Protein AF-A0A925Y7T5-F1 (afdb_monomer_lite)

Structure (mmCIF, N/CA/C/O backbone):
data_AF-A0A925Y7T5-F1
#
_entry.id   AF-A0A925Y7T5-F1
#
loop_
_atom_site.group_PDB
_atom_site.id
_atom_site.type_symbol
_atom_site.label_atom_id
_atom_site.label_alt_id
_atom_site.label_comp_id
_atom_site.label_asym_id
_atom_site.label_entity_id
_atom_site.label_seq_id
_atom_site.pdbx_PDB_ins_code
_atom_site.Cartn_x
_atom_site.Cartn_y
_atom_site.Cartn_z
_atom_site.occupancy
_atom_site.B_iso_or_equiv
_atom_site.auth_seq_id
_atom_site.auth_comp_id
_atom_site.auth_asym_id
_atom_site.auth_atom_id
_atom_site.pdbx_PDB_model_num
ATOM 1 N N . MET A 1 1 ? -15.553 -56.644 16.090 1.00 45.06 1 MET A N 1
ATOM 2 C CA . MET A 1 1 ? -15.894 -57.835 15.282 1.00 45.06 1 MET A CA 1
ATOM 3 C C . MET A 1 1 ? -17.356 -57.736 14.870 1.00 45.06 1 MET A C 1
ATOM 5 O O . MET A 1 1 ? -18.201 -57.766 15.753 1.00 45.06 1 MET A O 1
ATOM 9 N N . LYS A 1 2 ? -17.596 -57.551 13.564 1.00 40.16 2 LYS A N 1
ATOM 10 C CA . LYS A 1 2 ? -18.798 -57.852 12.752 1.00 40.16 2 LYS A CA 1
ATOM 11 C C . LYS A 1 2 ? -18.922 -56.804 11.643 1.00 40.16 2 LYS A C 1
ATOM 13 O O . LYS A 1 2 ? -19.401 -55.698 11.846 1.00 40.16 2 LYS A O 1
ATOM 18 N N . ILE A 1 3 ? -18.377 -57.198 10.498 1.00 41.75 3 ILE A N 1
ATOM 19 C CA . ILE A 1 3 ? -18.577 -56.602 9.183 1.00 41.75 3 ILE A CA 1
ATOM 20 C C . ILE A 1 3 ? -19.962 -57.066 8.732 1.00 41.75 3 ILE A C 1
ATOM 22 O O . ILE A 1 3 ? -20.215 -58.272 8.726 1.00 41.75 3 ILE A O 1
ATOM 26 N N . THR A 1 4 ? -20.841 -56.140 8.365 1.00 56.06 4 THR A N 1
ATOM 27 C CA . THR A 1 4 ? -22.126 -56.469 7.742 1.00 56.06 4 THR A CA 1
ATOM 28 C C . THR A 1 4 ? -22.100 -55.928 6.322 1.00 56.06 4 THR A C 1
ATOM 30 O O . THR A 1 4 ? -22.184 -54.724 6.099 1.00 56.06 4 THR A O 1
ATOM 33 N N . ALA A 1 5 ? -21.922 -56.840 5.371 1.00 46.56 5 ALA A N 1
ATOM 34 C CA . ALA A 1 5 ? -22.166 -56.608 3.960 1.00 46.56 5 ALA A CA 1
ATOM 35 C C . ALA A 1 5 ? -23.679 -56.631 3.699 1.00 46.56 5 ALA A C 1
ATOM 37 O O . ALA A 1 5 ? -24.378 -57.482 4.249 1.00 46.56 5 ALA A O 1
ATOM 38 N N . PHE A 1 6 ? -24.165 -55.749 2.827 1.00 47.97 6 PHE A N 1
ATOM 39 C CA . PHE A 1 6 ? -25.425 -55.954 2.119 1.00 47.97 6 PHE A CA 1
ATOM 40 C C . PHE A 1 6 ? -25.243 -55.636 0.639 1.00 47.97 6 PHE A C 1
ATOM 42 O O . PHE A 1 6 ? -24.566 -54.684 0.254 1.00 47.97 6 PHE A O 1
ATOM 49 N N . ALA A 1 7 ? -25.801 -56.538 -0.154 1.00 45.97 7 ALA A N 1
ATOM 50 C CA . ALA A 1 7 ? -25.608 -56.715 -1.575 1.00 45.97 7 ALA A CA 1
ATOM 51 C C . ALA A 1 7 ? -26.692 -56.011 -2.407 1.00 45.97 7 ALA A C 1
ATOM 53 O O . ALA A 1 7 ? -27.804 -55.809 -1.933 1.00 45.97 7 ALA A O 1
ATOM 54 N N . LEU A 1 8 ? -26.312 -55.733 -3.661 1.00 45.31 8 LEU A N 1
ATOM 55 C CA . LEU A 1 8 ? -27.091 -55.665 -4.907 1.00 45.31 8 LEU A CA 1
ATOM 56 C C . LEU A 1 8 ? -28.476 -54.982 -4.917 1.00 45.31 8 LEU A C 1
ATOM 58 O O . LEU A 1 8 ? -29.440 -55.491 -4.361 1.00 45.31 8 LEU A O 1
ATOM 62 N N . SER A 1 9 ? -28.632 -54.016 -5.830 1.00 46.78 9 SER A N 1
ATOM 63 C CA . SER A 1 9 ? -29.619 -54.177 -6.907 1.00 46.78 9 SER A CA 1
ATOM 64 C C . SER A 1 9 ? -29.245 -53.343 -8.134 1.00 46.78 9 SER A C 1
ATOM 66 O O . SER A 1 9 ? -28.942 -52.156 -8.039 1.00 46.78 9 SER A O 1
ATOM 68 N N . LEU A 1 10 ? -29.236 -54.017 -9.280 1.00 46.97 10 LEU A N 1
ATOM 69 C CA . LEU A 1 10 ? -28.925 -53.530 -10.617 1.00 46.97 10 LEU A CA 1
ATOM 70 C C . LEU A 1 10 ? -30.265 -53.383 -11.353 1.00 46.97 10 LEU A C 1
ATOM 72 O O . LEU A 1 10 ? -31.001 -54.363 -11.440 1.00 46.97 10 LEU A O 1
ATOM 76 N N . VAL A 1 11 ? -30.581 -52.213 -11.913 1.00 54.75 11 VAL A N 1
ATOM 77 C CA . VAL A 1 11 ? -31.664 -52.087 -12.905 1.00 54.75 11 VAL A CA 1
ATOM 78 C C . VAL A 1 11 ? -31.141 -51.297 -14.097 1.00 54.75 11 VAL A C 1
ATOM 80 O O . VAL A 1 11 ? -30.953 -50.086 -14.042 1.00 54.75 11 VAL A O 1
ATOM 83 N N . SER A 1 12 ? -30.872 -52.041 -15.170 1.00 44.31 12 SER A N 1
ATOM 84 C CA . SER A 1 12 ? -30.734 -51.536 -16.534 1.00 44.31 12 SER A CA 1
ATOM 85 C C . SER A 1 12 ? -32.113 -51.212 -17.092 1.00 44.31 12 SER A C 1
ATOM 87 O O . SER A 1 12 ? -33.003 -52.058 -17.038 1.00 44.31 12 SER A O 1
ATOM 89 N N . THR A 1 13 ? -32.250 -50.055 -17.735 1.00 54.47 13 THR A N 1
ATOM 90 C CA . THR A 1 13 ? -33.285 -49.867 -18.757 1.00 54.47 13 THR A CA 1
ATOM 91 C C . THR A 1 13 ? -32.657 -49.182 -19.960 1.00 54.47 13 THR A C 1
ATOM 93 O O . THR A 1 13 ? -32.243 -48.028 -19.900 1.00 54.47 13 THR A O 1
ATOM 96 N N . LEU A 1 14 ? -32.548 -49.964 -21.029 1.00 45.50 14 LEU A N 1
ATOM 97 C CA . LEU A 1 14 ? -32.170 -49.589 -22.381 1.00 45.50 14 LEU A CA 1
ATOM 98 C C . LEU A 1 14 ? -33.465 -49.205 -23.115 1.00 45.50 14 LEU A C 1
ATOM 100 O O . LEU A 1 14 ? -34.396 -50.007 -23.146 1.00 45.50 14 LEU A O 1
ATOM 104 N N . VAL A 1 15 ? -33.528 -48.019 -23.719 1.00 56.56 15 VAL A N 1
ATOM 105 C CA . VAL A 1 15 ? -34.540 -47.690 -24.735 1.00 56.56 15 VAL A CA 1
ATOM 106 C C . VAL A 1 15 ? -33.791 -47.244 -25.980 1.00 56.56 15 VAL A C 1
ATOM 108 O O . VAL A 1 15 ? -32.946 -46.353 -25.924 1.00 56.56 15 VAL A O 1
ATOM 111 N N . LEU A 1 16 ? -34.073 -47.924 -27.086 1.00 46.06 16 LEU A N 1
ATOM 112 C CA . LEU A 1 16 ? -33.432 -47.753 -28.380 1.00 46.06 16 LEU A CA 1
ATOM 113 C C . LEU A 1 16 ? -34.513 -47.493 -29.435 1.00 46.06 16 LEU A C 1
ATOM 115 O O . LEU A 1 16 ? -35.560 -48.135 -29.421 1.00 46.06 16 LEU A O 1
ATOM 119 N N . ALA A 1 17 ? -34.131 -46.631 -30.378 1.00 46.66 17 ALA A N 1
ATOM 120 C CA . ALA A 1 17 ? -34.610 -46.476 -31.750 1.00 46.66 17 ALA A CA 1
ATOM 121 C C . ALA A 1 17 ? -35.810 -45.553 -32.031 1.00 46.66 17 ALA A C 1
ATOM 123 O O . ALA A 1 17 ? -36.903 -45.694 -31.493 1.00 46.66 17 ALA A O 1
ATOM 124 N N . GLY A 1 18 ? -35.573 -44.663 -33.002 1.00 39.47 18 GLY A N 1
ATOM 125 C CA . GLY A 1 18 ? -36.582 -43.880 -33.707 1.00 39.47 18 GLY A CA 1
ATOM 126 C C . GLY A 1 18 ? -35.961 -42.808 -34.608 1.00 39.47 18 GLY A C 1
ATOM 127 O O . GLY A 1 18 ? -36.029 -41.631 -34.282 1.00 39.47 18 GLY A O 1
ATOM 128 N N . PHE A 1 19 ? -35.329 -43.215 -35.715 1.00 40.66 19 PHE A N 1
ATOM 129 C CA . PHE A 1 19 ? -34.982 -42.330 -36.837 1.00 40.66 19 PHE A CA 1
ATOM 130 C C . PHE A 1 19 ? -36.246 -42.005 -37.651 1.00 40.66 19 PHE A C 1
ATOM 132 O O . PHE A 1 19 ? -36.960 -42.928 -38.037 1.00 40.66 19 PHE A O 1
ATOM 139 N N . ALA A 1 20 ? -36.457 -40.733 -37.993 1.00 50.22 20 ALA A N 1
ATOM 140 C CA . ALA A 1 20 ? -37.162 -40.319 -39.207 1.00 50.22 20 ALA A CA 1
ATOM 141 C C . ALA A 1 20 ? -36.694 -38.915 -39.618 1.00 50.22 20 ALA A C 1
ATOM 143 O O . ALA A 1 20 ? -36.453 -38.055 -38.772 1.00 50.22 20 ALA A O 1
ATOM 144 N N . ALA A 1 21 ? -36.500 -38.753 -40.922 1.00 42.97 21 ALA A N 1
ATOM 145 C CA . ALA A 1 21 ? -35.859 -37.630 -41.578 1.00 42.97 21 ALA A CA 1
ATOM 146 C C . ALA A 1 21 ? -36.840 -36.505 -41.956 1.00 42.97 21 ALA A C 1
ATOM 148 O O . ALA A 1 21 ? -38.027 -36.751 -42.141 1.00 42.97 21 ALA A O 1
ATOM 149 N N . GLU A 1 22 ? -36.240 -35.321 -42.113 1.00 45.47 22 GLU A N 1
ATOM 150 C CA . GLU A 1 22 ? -36.589 -34.194 -42.992 1.00 45.47 22 GLU A CA 1
ATOM 151 C C . GLU A 1 22 ? -37.949 -33.499 -42.829 1.00 45.47 22 GLU A C 1
ATOM 153 O O . GLU A 1 22 ? -38.990 -34.001 -43.231 1.00 45.47 22 GLU A O 1
ATOM 158 N N . ASP A 1 23 ? -37.883 -32.225 -42.423 1.00 43.47 23 ASP A N 1
ATOM 159 C CA . ASP A 1 23 ? -38.526 -31.184 -43.221 1.00 43.47 23 ASP A CA 1
ATOM 160 C C . ASP A 1 23 ? -37.709 -29.882 -43.186 1.00 43.47 23 ASP A C 1
ATOM 162 O O . ASP A 1 23 ? -37.290 -29.388 -42.135 1.00 43.47 23 ASP A O 1
ATOM 166 N N . VAL A 1 24 ? -37.435 -29.362 -44.379 1.00 46.53 24 VAL A N 1
ATOM 167 C CA . VAL A 1 24 ? -36.689 -28.131 -44.637 1.00 46.53 24 VAL A CA 1
ATOM 168 C C . VAL A 1 24 ? -37.667 -26.968 -44.528 1.00 46.53 24 VAL A C 1
ATOM 170 O O . VAL A 1 24 ? -38.496 -26.765 -45.410 1.00 46.53 24 VAL A O 1
ATOM 173 N N . GLN A 1 25 ? -37.534 -26.144 -43.489 1.00 43.06 25 GLN A N 1
ATOM 174 C CA . GLN A 1 25 ? -38.114 -24.801 -43.487 1.00 43.06 25 GLN A CA 1
ATOM 175 C C . GLN A 1 25 ? -37.048 -23.747 -43.203 1.00 43.06 25 GLN A C 1
ATOM 177 O O . GLN A 1 25 ? -36.587 -23.528 -42.086 1.00 43.06 25 GLN A O 1
ATOM 182 N N . SER A 1 26 ? -36.682 -23.086 -44.298 1.00 42.53 26 SER A N 1
ATOM 183 C CA . SER A 1 26 ? -35.946 -21.834 -44.380 1.00 42.53 26 SER A CA 1
ATOM 184 C C . SER A 1 26 ? -36.621 -20.751 -43.530 1.00 42.53 26 SER A C 1
ATOM 186 O O . SER A 1 26 ? -37.551 -20.085 -43.984 1.00 42.53 26 SER A O 1
ATOM 188 N N . PHE A 1 27 ? -36.115 -20.529 -42.316 1.00 39.28 27 PHE A N 1
ATOM 189 C CA . PHE A 1 27 ? -36.393 -19.324 -41.540 1.00 39.28 27 PHE A CA 1
ATOM 190 C C . PHE A 1 27 ? -35.267 -18.311 -41.753 1.00 39.28 27 PHE A C 1
ATOM 192 O O . PHE A 1 27 ? -34.233 -18.315 -41.088 1.00 39.28 27 PHE A O 1
ATOM 199 N N . SER A 1 28 ? -35.498 -17.415 -42.710 1.00 47.62 28 SER A N 1
ATOM 200 C CA . SER A 1 28 ? -34.766 -16.161 -42.854 1.00 47.62 28 SER A CA 1
ATOM 201 C C . SER A 1 28 ? -35.179 -15.224 -41.714 1.00 47.62 28 SER A C 1
ATOM 203 O O . SER A 1 28 ? -36.034 -14.359 -41.877 1.00 47.62 28 SER A O 1
ATOM 205 N N . GLY A 1 29 ? -34.590 -15.432 -40.537 1.00 36.22 29 GLY A N 1
ATOM 206 C CA . GLY A 1 29 ? -34.718 -14.575 -39.363 1.00 36.22 29 GLY A CA 1
ATOM 207 C C . GLY A 1 29 ? -33.348 -14.031 -38.990 1.00 36.22 29 GLY A C 1
ATOM 208 O O . GLY A 1 29 ? -32.586 -14.672 -38.275 1.00 36.22 29 GLY A O 1
ATOM 209 N N . LYS A 1 30 ? -33.017 -12.851 -39.514 1.00 45.59 30 LYS A N 1
ATOM 210 C CA . LYS A 1 30 ? -31.807 -12.093 -39.189 1.00 45.59 30 LYS A CA 1
ATOM 211 C C . LYS A 1 30 ? -31.939 -11.548 -37.762 1.00 45.59 30 LYS A C 1
ATOM 213 O O . LYS A 1 30 ? -32.279 -10.385 -37.576 1.00 45.59 30 LYS A O 1
ATOM 218 N N . THR A 1 31 ? -31.713 -12.396 -36.764 1.00 35.00 31 THR A N 1
ATOM 219 C CA . THR A 1 31 ? -31.500 -11.959 -35.381 1.00 35.00 31 THR A CA 1
ATOM 220 C C . THR A 1 31 ? -30.066 -11.443 -35.288 1.00 35.00 31 THR A C 1
ATOM 222 O O . THR A 1 31 ? -29.139 -12.215 -35.548 1.00 35.00 31 THR A O 1
ATOM 225 N N . PRO A 1 32 ? -29.839 -10.158 -34.969 1.00 38.62 32 PRO A N 1
ATOM 226 C CA . PRO A 1 32 ? -28.500 -9.678 -34.681 1.00 38.62 32 PRO A CA 1
ATOM 227 C C . PRO A 1 32 ? -27.991 -10.436 -33.458 1.00 38.62 32 PRO A C 1
ATOM 229 O O . PRO A 1 32 ? -28.611 -10.403 -32.395 1.00 38.62 32 PRO A O 1
ATOM 232 N N . LEU A 1 33 ? -26.871 -11.137 -33.622 1.00 36.09 33 LEU A N 1
ATOM 233 C CA . LEU A 1 33 ? -26.028 -11.522 -32.498 1.00 36.09 33 LEU A CA 1
ATOM 234 C C . LEU A 1 33 ? -25.802 -10.267 -31.638 1.00 36.09 33 LEU A C 1
ATOM 236 O O . LEU A 1 33 ? -25.515 -9.213 -32.215 1.00 36.09 33 LEU A O 1
ATOM 240 N N . PRO A 1 34 ? -25.943 -10.336 -30.302 1.00 37.72 34 PRO A N 1
ATOM 241 C CA . PRO A 1 34 ? -25.579 -9.216 -29.451 1.00 37.72 34 PRO A CA 1
ATOM 242 C C . PRO A 1 34 ? -24.099 -8.908 -29.683 1.00 37.72 34 PRO A C 1
ATOM 244 O O . PRO A 1 34 ? -23.216 -9.704 -29.361 1.00 37.72 34 PRO A O 1
ATOM 247 N N . ALA A 1 35 ? -23.850 -7.758 -30.299 1.00 40.16 35 ALA A N 1
ATOM 248 C CA . ALA A 1 35 ? -22.539 -7.203 -30.589 1.00 40.16 35 ALA A CA 1
ATOM 249 C C . ALA A 1 35 ? -21.924 -6.564 -29.332 1.00 40.16 35 ALA A C 1
ATOM 251 O O . ALA A 1 35 ? -21.405 -5.460 -29.399 1.00 40.16 35 ALA A O 1
ATOM 252 N N . ASP A 1 36 ? -21.990 -7.255 -28.192 1.00 40.09 36 ASP A N 1
ATOM 253 C CA . ASP A 1 36 ? -21.575 -6.725 -26.886 1.00 40.09 36 ASP A CA 1
ATOM 254 C C . ASP A 1 36 ? -20.676 -7.720 -26.127 1.00 40.09 36 ASP A C 1
ATOM 256 O O . ASP A 1 36 ? -20.815 -7.941 -24.926 1.00 40.09 36 ASP A O 1
ATOM 260 N N . ALA A 1 37 ? -19.729 -8.334 -26.842 1.00 36.00 37 ALA A N 1
ATOM 261 C CA . ALA A 1 37 ? -18.577 -9.027 -26.252 1.00 36.00 37 ALA A CA 1
ATOM 262 C C . ALA A 1 37 ? -17.239 -8.382 -26.662 1.00 36.00 37 ALA A C 1
ATOM 264 O O . ALA A 1 37 ? -16.186 -9.011 -26.584 1.00 36.00 37 ALA A O 1
ATOM 265 N N . GLU A 1 38 ? -17.266 -7.117 -27.080 1.00 39.81 38 GLU A N 1
ATOM 266 C CA . GLU A 1 38 ? -16.080 -6.268 -27.136 1.00 39.81 38 GLU A CA 1
ATOM 267 C C . GLU A 1 38 ? -16.192 -5.181 -26.067 1.00 39.81 38 GLU A C 1
ATOM 269 O O . GLU A 1 38 ? -17.264 -4.642 -25.812 1.00 39.81 38 GLU A O 1
ATOM 274 N N . SER A 1 39 ? -15.049 -4.829 -25.479 1.00 38.31 39 SER A N 1
ATOM 275 C CA . SER A 1 39 ? -14.861 -3.710 -24.550 1.00 38.31 39 SER A CA 1
ATOM 276 C C . SER A 1 39 ? -15.028 -4.005 -23.049 1.00 38.31 39 SER A C 1
ATOM 278 O O . SER A 1 39 ? -15.584 -3.199 -22.299 1.00 38.31 39 SER A O 1
ATOM 280 N N . SER A 1 40 ? -14.304 -5.012 -22.548 1.00 37.34 40 SER A N 1
ATOM 281 C CA . SER A 1 40 ? -13.411 -4.701 -21.421 1.00 37.34 40 SER A CA 1
ATOM 282 C C . SER A 1 40 ? -12.396 -3.677 -21.942 1.00 37.34 40 SER A C 1
ATOM 284 O O . SER A 1 40 ? -11.460 -4.040 -22.654 1.00 37.34 40 SER A O 1
ATOM 286 N N . ARG A 1 41 ? -12.642 -2.381 -21.715 1.00 44.34 41 ARG A N 1
ATOM 287 C CA . ARG A 1 41 ? -11.741 -1.313 -22.168 1.00 44.34 41 ARG A CA 1
ATOM 288 C C . ARG A 1 41 ? -10.343 -1.617 -21.633 1.00 44.34 41 ARG A C 1
ATOM 290 O O . ARG A 1 41 ? -10.148 -1.593 -20.420 1.00 44.34 41 ARG A O 1
ATOM 297 N N . SER A 1 42 ? -9.403 -1.941 -22.523 1.00 52.53 42 SER A N 1
ATOM 298 C CA . SER A 1 42 ? -7.990 -2.011 -22.154 1.00 52.53 42 SER A CA 1
ATOM 299 C C . SER A 1 42 ? -7.631 -0.682 -21.487 1.00 52.53 42 SER A C 1
ATOM 301 O O . SER A 1 42 ? -7.952 0.384 -22.013 1.00 52.53 42 SER A O 1
ATOM 303 N N . LEU A 1 43 ? -7.010 -0.741 -20.306 1.00 67.00 43 LEU A N 1
ATOM 304 C CA . LEU A 1 43 ? -6.430 0.434 -19.645 1.00 67.00 43 LEU A CA 1
ATOM 305 C C . LEU A 1 43 ? -5.306 1.055 -20.493 1.00 67.00 43 LEU A C 1
ATOM 307 O O . LEU A 1 43 ? -4.878 2.174 -20.214 1.00 67.00 43 LEU A O 1
ATOM 311 N N . ALA A 1 44 ? -4.819 0.333 -21.506 1.00 78.19 44 ALA A N 1
ATOM 312 C CA . ALA A 1 44 ? -3.740 0.764 -22.366 1.00 78.19 44 ALA A CA 1
ATOM 313 C C . ALA A 1 44 ? -4.247 1.745 -23.452 1.00 78.19 44 ALA A C 1
ATOM 315 O O . ALA A 1 44 ? -5.214 1.443 -24.161 1.00 78.19 44 ALA A O 1
ATOM 316 N N . PRO A 1 45 ? -3.605 2.915 -23.631 1.00 86.62 45 PRO A N 1
ATOM 317 C CA . PRO A 1 45 ? -4.009 3.905 -24.634 1.00 86.62 45 PRO A CA 1
ATOM 318 C C . PRO A 1 45 ? -3.954 3.347 -26.056 1.00 86.62 45 PRO A C 1
ATOM 320 O O . PRO A 1 45 ? -2.950 2.761 -26.420 1.00 86.62 45 PRO A O 1
ATOM 323 N N . ALA A 1 46 ? -4.963 3.560 -26.908 1.00 84.81 46 ALA A N 1
ATOM 324 C CA . ALA A 1 46 ? -4.963 3.018 -28.278 1.00 84.81 46 ALA A CA 1
ATOM 325 C C . ALA A 1 46 ? -3.832 3.577 -29.171 1.00 84.81 46 ALA A C 1
ATOM 327 O O . ALA A 1 46 ? -3.255 2.847 -29.977 1.00 84.81 46 ALA A O 1
ATOM 328 N N . ASN A 1 47 ? -3.490 4.858 -29.010 1.00 92.12 47 ASN A N 1
ATOM 329 C CA . ASN A 1 47 ? -2.418 5.516 -29.759 1.00 92.12 47 ASN A CA 1
ATOM 330 C C . ASN A 1 47 ? -1.043 4.918 -29.407 1.00 92.12 47 ASN A C 1
ATOM 332 O O . ASN A 1 47 ? -0.745 4.743 -28.233 1.00 92.12 47 ASN A O 1
ATOM 336 N N . TRP A 1 48 ? -0.208 4.638 -30.414 1.00 90.25 48 TRP A N 1
ATOM 337 C CA . TRP A 1 48 ? 1.095 3.982 -30.236 1.00 90.25 48 TRP A CA 1
ATOM 338 C C . TRP A 1 48 ? 2.054 4.732 -29.307 1.00 90.25 48 TRP A C 1
ATOM 340 O O . TRP A 1 48 ? 2.671 4.110 -28.448 1.00 90.25 48 TRP A O 1
ATOM 350 N N . LEU A 1 49 ? 2.157 6.054 -29.437 1.00 90.44 49 LEU A N 1
ATOM 351 C CA . LEU A 1 49 ? 3.063 6.847 -28.609 1.00 90.44 49 LEU A CA 1
ATOM 352 C C . LEU A 1 49 ? 2.594 6.848 -27.149 1.00 90.44 49 LEU A C 1
ATOM 354 O O . LEU A 1 49 ? 3.346 6.467 -26.258 1.00 90.44 49 LEU A O 1
ATOM 358 N N . ALA A 1 50 ? 1.312 7.146 -26.922 1.00 84.56 50 ALA A N 1
ATOM 359 C CA . ALA A 1 50 ? 0.718 7.109 -25.585 1.00 84.56 50 ALA A CA 1
ATOM 360 C C . ALA A 1 50 ? 0.757 5.699 -24.962 1.00 84.56 50 ALA A C 1
ATOM 362 O O . ALA A 1 50 ? 0.906 5.545 -23.751 1.00 84.56 50 ALA A O 1
ATOM 363 N N . TRP A 1 51 ? 0.630 4.656 -25.786 1.00 92.75 51 TRP A N 1
ATOM 364 C CA . TRP A 1 51 ? 0.789 3.271 -25.357 1.00 92.75 51 TRP A CA 1
ATOM 365 C C . TRP A 1 51 ? 2.222 2.962 -24.936 1.00 92.75 51 TRP A C 1
ATOM 367 O O . TRP A 1 51 ? 2.431 2.313 -23.916 1.00 92.75 51 TRP A O 1
ATOM 377 N N . SER A 1 52 ? 3.198 3.439 -25.706 1.00 91.62 52 SER A N 1
ATOM 378 C CA . SER A 1 52 ? 4.614 3.191 -25.448 1.00 91.62 52 SER A CA 1
ATOM 379 C C . SER A 1 52 ? 5.064 3.874 -24.161 1.00 91.62 52 SER A C 1
ATOM 381 O O . SER A 1 52 ? 5.728 3.251 -23.343 1.00 91.62 52 SER A O 1
ATOM 383 N N . GLU A 1 53 ? 4.603 5.101 -23.906 1.00 87.81 53 GLU A N 1
ATOM 384 C CA . GLU A 1 53 ? 4.816 5.796 -22.628 1.00 87.81 53 GLU A CA 1
ATOM 385 C C . GLU A 1 53 ? 4.148 5.074 -21.449 1.00 87.81 53 GLU A C 1
ATOM 387 O O . GLU A 1 53 ? 4.722 4.956 -20.364 1.00 87.81 53 GLU A O 1
ATOM 392 N N . TRP A 1 54 ? 2.929 4.563 -21.652 1.00 88.81 54 TRP A N 1
ATOM 393 C CA . TRP A 1 54 ? 2.238 3.753 -20.650 1.00 88.81 54 TRP A CA 1
ATOM 394 C C . TRP A 1 54 ? 3.012 2.467 -20.333 1.00 88.81 54 TRP A C 1
ATOM 396 O O . TRP A 1 54 ? 3.185 2.135 -19.160 1.00 88.81 54 TRP A O 1
ATOM 406 N N . ALA A 1 55 ? 3.507 1.770 -21.356 1.00 89.25 55 ALA A N 1
ATOM 407 C CA . ALA A 1 55 ? 4.286 0.550 -21.202 1.00 89.25 55 ALA A CA 1
ATOM 408 C C . ALA A 1 55 ? 5.640 0.827 -20.532 1.00 89.25 55 ALA A C 1
ATOM 410 O O . ALA A 1 55 ? 5.993 0.124 -19.589 1.00 89.25 55 ALA A O 1
ATOM 411 N N . GLU A 1 56 ? 6.337 1.891 -20.939 1.00 88.75 56 GLU A N 1
ATOM 412 C CA . GLU A 1 56 ? 7.598 2.348 -20.342 1.00 88.75 56 GLU A CA 1
ATOM 413 C C . GLU A 1 56 ? 7.436 2.648 -18.848 1.00 88.75 56 GLU A C 1
ATOM 415 O O . GLU A 1 56 ? 8.256 2.246 -18.026 1.00 88.75 56 GLU A O 1
ATOM 420 N N . LYS A 1 57 ? 6.328 3.289 -18.458 1.00 84.12 57 LYS A N 1
ATOM 421 C CA . LYS A 1 57 ? 6.030 3.567 -17.048 1.00 84.12 57 LYS A CA 1
ATOM 422 C C . LYS A 1 57 ? 5.859 2.293 -16.215 1.00 84.12 57 LYS A C 1
ATOM 424 O O . LYS A 1 57 ? 6.166 2.304 -15.024 1.00 84.12 57 LYS A O 1
ATOM 429 N N . LEU A 1 58 ? 5.325 1.227 -16.810 1.00 84.31 58 LEU A N 1
ATOM 430 C CA . LEU A 1 58 ? 5.122 -0.060 -16.137 1.00 84.31 58 LEU A CA 1
ATOM 431 C C . LEU A 1 58 ? 6.377 -0.936 -16.160 1.00 84.31 58 LEU A C 1
ATOM 433 O O . LEU A 1 58 ? 6.606 -1.716 -15.237 1.00 84.31 58 LEU A O 1
ATOM 437 N N . ARG A 1 59 ? 7.183 -0.822 -17.214 1.00 85.69 59 ARG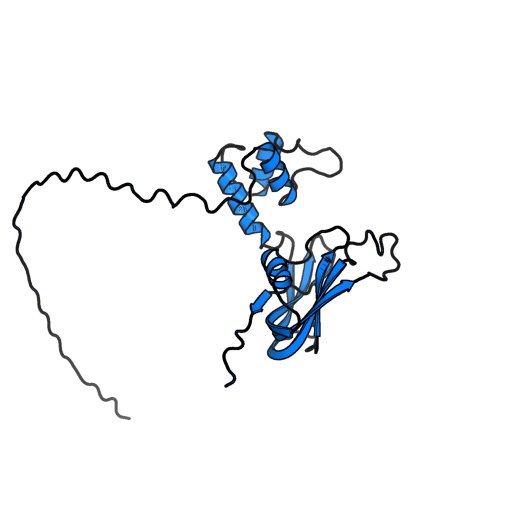 A N 1
ATOM 438 C CA . ARG A 1 59 ? 8.412 -1.583 -17.407 1.00 85.69 59 ARG A CA 1
ATOM 439 C C . ARG A 1 59 ? 9.426 -0.722 -18.167 1.00 85.69 59 ARG A C 1
ATOM 441 O O . ARG A 1 59 ? 9.422 -0.753 -19.395 1.00 85.69 59 ARG A O 1
ATOM 448 N N . PRO A 1 60 ? 10.289 0.015 -17.449 1.00 87.00 60 PRO A N 1
ATOM 449 C CA . PRO A 1 60 ? 11.267 0.885 -18.086 1.00 87.00 60 PRO A CA 1
ATOM 450 C C . PRO A 1 60 ? 12.258 0.102 -18.953 1.00 87.00 60 PRO A C 1
ATOM 452 O O . PRO A 1 60 ? 12.861 -0.882 -18.509 1.00 87.00 60 PRO A O 1
ATOM 455 N N . VAL A 1 61 ? 12.425 0.558 -20.189 1.00 86.19 61 VAL A N 1
ATOM 456 C CA . VAL A 1 61 ? 13.424 0.073 -21.149 1.00 86.19 61 VAL A CA 1
ATOM 457 C C . VAL A 1 61 ? 14.546 1.095 -21.303 1.00 86.19 61 VAL A C 1
ATOM 459 O O . VAL A 1 61 ? 15.700 0.716 -21.506 1.00 86.19 61 VAL A O 1
ATOM 462 N N . THR A 1 62 ? 14.214 2.381 -21.199 1.00 82.12 62 THR A N 1
ATOM 463 C CA . THR A 1 62 ? 15.168 3.485 -21.285 1.00 82.12 62 THR A CA 1
ATOM 464 C C . THR A 1 62 ? 15.870 3.724 -19.953 1.00 82.12 62 THR A C 1
ATOM 466 O O . THR A 1 62 ? 15.343 3.415 -18.882 1.00 82.12 62 THR A O 1
ATOM 469 N N . ASP A 1 63 ? 17.088 4.264 -20.014 1.00 75.38 63 ASP A N 1
ATOM 470 C CA . ASP A 1 63 ? 17.782 4.756 -18.831 1.00 75.38 63 ASP A CA 1
ATOM 471 C C . ASP A 1 63 ? 17.601 6.273 -18.674 1.00 75.38 63 ASP A C 1
ATOM 473 O O . ASP A 1 63 ? 17.359 7.014 -19.626 1.00 75.38 63 ASP A O 1
ATOM 477 N N . ASN A 1 64 ? 17.755 6.765 -17.445 1.00 60.12 64 ASN A N 1
ATOM 478 C CA . ASN A 1 64 ? 17.651 8.198 -17.144 1.00 60.12 64 ASN A CA 1
ATOM 479 C C . ASN A 1 64 ? 18.882 9.002 -17.611 1.00 60.12 64 ASN A C 1
ATOM 481 O O . ASN A 1 64 ? 19.035 10.162 -17.230 1.00 60.12 64 ASN A O 1
ATOM 485 N N . GLN A 1 65 ? 19.790 8.384 -18.372 1.00 66.44 65 GLN A N 1
ATOM 486 C CA . GLN A 1 65 ? 21.051 8.977 -18.821 1.00 66.44 65 GLN A CA 1
ATOM 487 C C . GLN A 1 65 ? 21.029 9.329 -20.315 1.00 66.44 65 GLN A C 1
ATOM 489 O O . GLN A 1 65 ? 22.001 9.892 -20.814 1.00 66.44 65 GLN A O 1
ATOM 494 N N . GLY A 1 66 ? 19.924 9.050 -21.019 1.00 60.09 66 GLY A N 1
ATOM 495 C CA . GLY A 1 66 ? 19.778 9.358 -22.443 1.00 60.09 66 GLY A CA 1
ATOM 496 C C . GLY A 1 66 ? 20.541 8.395 -23.356 1.00 60.09 66 GLY A C 1
ATOM 497 O O . GLY A 1 66 ? 20.856 8.753 -24.487 1.00 60.09 66 GLY A O 1
ATOM 498 N N . HIS A 1 67 ? 20.851 7.189 -22.872 1.00 64.69 67 HIS A N 1
ATOM 499 C CA . HIS A 1 67 ? 21.539 6.139 -23.629 1.00 64.69 67 HIS A CA 1
ATOM 500 C C . HIS A 1 67 ? 20.624 4.952 -23.982 1.00 64.69 67 HIS A C 1
ATOM 502 O O . HIS A 1 67 ? 21.102 3.918 -24.451 1.00 64.69 67 HIS A O 1
ATOM 508 N N . GLY A 1 68 ? 19.310 5.098 -23.794 1.00 71.12 68 GLY A N 1
ATOM 509 C CA . GLY A 1 68 ? 18.303 4.109 -24.176 1.00 71.12 68 GLY A CA 1
ATOM 510 C C . GLY A 1 68 ? 17.677 4.360 -25.555 1.00 71.12 68 GLY A C 1
ATOM 511 O O . GLY A 1 68 ? 17.757 5.473 -26.072 1.00 71.12 68 GLY A O 1
ATOM 512 N N . PRO A 1 69 ? 17.029 3.339 -26.144 1.00 85.12 69 PRO A N 1
ATOM 513 C CA . PRO A 1 69 ? 16.279 3.499 -27.386 1.00 85.12 69 PRO A CA 1
ATOM 514 C C . PRO A 1 69 ? 15.097 4.457 -27.188 1.00 85.12 69 PRO A C 1
ATOM 516 O O . PRO A 1 69 ? 14.432 4.410 -26.155 1.00 85.12 69 PRO A O 1
ATOM 519 N N . ASP A 1 70 ? 14.799 5.293 -28.183 1.00 88.38 70 ASP A N 1
ATOM 520 C CA . ASP A 1 70 ? 13.699 6.260 -28.093 1.00 88.38 70 ASP A CA 1
ATOM 521 C C . ASP A 1 70 ? 12.365 5.548 -27.827 1.00 88.38 70 ASP A C 1
ATOM 523 O O . ASP A 1 70 ? 12.033 4.566 -28.499 1.00 88.38 70 ASP A O 1
ATOM 527 N N . ILE A 1 71 ? 11.583 6.037 -26.859 1.00 89.44 71 ILE A N 1
ATOM 528 C CA . ILE A 1 71 ? 10.297 5.428 -26.487 1.00 89.44 71 ILE A CA 1
ATOM 529 C C . ILE A 1 71 ? 9.389 5.355 -27.720 1.00 89.44 71 ILE A C 1
ATOM 531 O O . ILE A 1 71 ? 9.134 6.353 -28.392 1.00 89.44 71 ILE A O 1
ATOM 535 N N . GLY A 1 72 ? 8.882 4.156 -28.005 1.00 89.00 72 GLY A N 1
ATOM 536 C CA . GLY A 1 72 ? 8.037 3.895 -29.171 1.00 89.00 72 GLY A CA 1
ATOM 537 C C . GLY A 1 72 ? 8.797 3.661 -30.481 1.00 89.00 72 GLY A C 1
ATOM 538 O O . GLY A 1 72 ? 8.150 3.469 -31.509 1.00 89.00 72 GLY A O 1
ATOM 539 N N . SER A 1 73 ? 10.132 3.643 -30.472 1.00 91.19 73 SER A N 1
ATOM 540 C CA . SER A 1 73 ? 10.931 3.164 -31.608 1.00 91.19 73 SER A CA 1
ATOM 541 C C . SER A 1 73 ? 10.880 1.636 -31.742 1.00 91.19 73 SER A C 1
ATOM 543 O O . SER A 1 73 ? 10.548 0.917 -30.794 1.00 91.19 73 SER A O 1
ATOM 545 N N . ASP A 1 74 ? 11.263 1.122 -32.913 1.00 91.38 74 ASP A N 1
ATOM 546 C CA . ASP A 1 74 ? 11.362 -0.324 -33.158 1.00 91.38 74 ASP A CA 1
ATOM 547 C C . ASP A 1 74 ? 12.412 -0.990 -32.253 1.00 91.38 74 ASP A C 1
ATOM 549 O O . ASP A 1 74 ? 12.230 -2.127 -31.806 1.00 91.38 74 ASP A O 1
ATOM 553 N N . GLU A 1 75 ? 13.496 -0.275 -31.936 1.00 88.69 75 GLU A N 1
ATOM 554 C CA . GLU A 1 75 ? 14.536 -0.732 -31.010 1.00 88.69 75 GLU A CA 1
ATOM 555 C C . GLU A 1 75 ? 13.997 -0.837 -29.583 1.00 88.69 75 GLU A C 1
ATOM 557 O O . GLU A 1 75 ? 14.202 -1.853 -28.912 1.00 88.69 75 GLU A O 1
ATOM 562 N N . TRP A 1 76 ? 13.237 0.169 -29.146 1.00 93.94 76 TRP A N 1
ATOM 563 C CA . TRP A 1 76 ? 12.563 0.164 -27.852 1.00 93.94 76 TRP A CA 1
ATOM 564 C C . TRP A 1 76 ? 11.552 -0.982 -27.759 1.00 93.94 76 TRP A C 1
ATOM 566 O O . TRP A 1 76 ? 11.577 -1.757 -26.801 1.00 93.94 76 TRP A O 1
ATOM 576 N N . ALA A 1 77 ? 10.713 -1.159 -28.782 1.00 94.19 77 ALA A N 1
ATOM 577 C CA . ALA A 1 77 ? 9.707 -2.215 -28.801 1.00 94.19 77 ALA A CA 1
ATOM 578 C C . ALA A 1 77 ? 10.360 -3.609 -28.807 1.00 94.19 77 ALA A C 1
ATOM 580 O O . ALA A 1 77 ? 9.931 -4.508 -28.084 1.00 94.19 77 ALA A O 1
ATOM 581 N N . SER A 1 78 ? 11.452 -3.786 -29.555 1.00 91.31 78 SER A N 1
ATOM 582 C CA . SER A 1 78 ? 12.233 -5.029 -29.560 1.00 91.31 78 SER A CA 1
ATOM 583 C C . SER A 1 78 ? 12.853 -5.323 -28.191 1.00 91.31 78 SER A C 1
ATOM 585 O O . SER A 1 78 ? 12.796 -6.457 -27.708 1.00 91.31 78 SER A O 1
ATOM 587 N N . ALA A 1 79 ? 13.417 -4.304 -27.539 1.00 90.62 79 ALA A N 1
ATOM 588 C CA . ALA A 1 79 ? 14.000 -4.427 -26.209 1.00 90.62 79 ALA A CA 1
ATOM 589 C C . ALA A 1 79 ? 12.938 -4.772 -25.152 1.00 90.62 79 ALA A C 1
ATOM 591 O O . ALA A 1 79 ? 13.156 -5.690 -24.355 1.00 90.62 79 ALA A O 1
ATOM 592 N N . LEU A 1 80 ? 11.764 -4.132 -25.198 1.00 92.06 80 LEU A N 1
ATOM 593 C CA . LEU A 1 80 ? 10.626 -4.461 -24.337 1.00 92.06 80 LEU A CA 1
ATOM 594 C C . LEU A 1 80 ? 10.164 -5.910 -24.543 1.00 92.06 80 LEU A C 1
ATOM 596 O O . LEU A 1 80 ? 9.976 -6.654 -23.580 1.00 92.06 80 LEU A O 1
ATOM 600 N N . GLY A 1 81 ? 10.026 -6.335 -25.803 1.00 92.12 81 GLY A N 1
ATOM 601 C CA . GLY A 1 81 ? 9.634 -7.701 -26.154 1.00 92.12 81 GLY A CA 1
ATOM 602 C C . GLY A 1 81 ? 10.609 -8.738 -25.599 1.00 92.12 81 GLY A C 1
ATOM 603 O O . GLY A 1 81 ? 10.186 -9.731 -25.009 1.00 92.12 81 GLY A O 1
ATOM 604 N N . LYS A 1 82 ? 11.916 -8.465 -25.692 1.00 90.50 82 LYS A N 1
ATOM 605 C CA . LYS A 1 82 ? 12.964 -9.315 -25.115 1.00 90.50 82 LYS A CA 1
ATOM 606 C C . LYS A 1 82 ? 12.901 -9.358 -23.587 1.00 90.50 82 LYS A C 1
ATOM 608 O O . LYS A 1 82 ? 13.002 -10.439 -23.015 1.00 90.50 82 LYS A O 1
ATOM 613 N N . GLN A 1 83 ? 12.718 -8.216 -22.922 1.00 88.31 83 GLN A N 1
ATOM 614 C CA . GLN A 1 83 ? 12.589 -8.166 -21.460 1.00 88.31 83 GLN A CA 1
ATOM 615 C C . GLN A 1 83 ? 11.380 -8.957 -20.946 1.00 88.31 83 GLN A C 1
ATOM 617 O O . GLN A 1 83 ? 11.431 -9.514 -19.849 1.00 88.31 83 GLN A O 1
ATOM 622 N N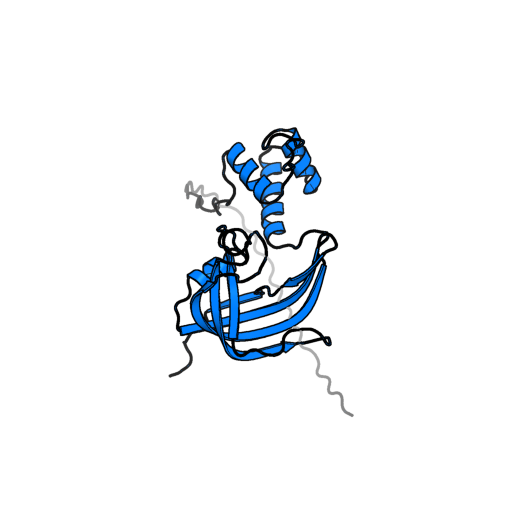 . LEU A 1 84 ? 10.290 -8.974 -21.715 1.00 89.06 84 LEU A N 1
ATOM 623 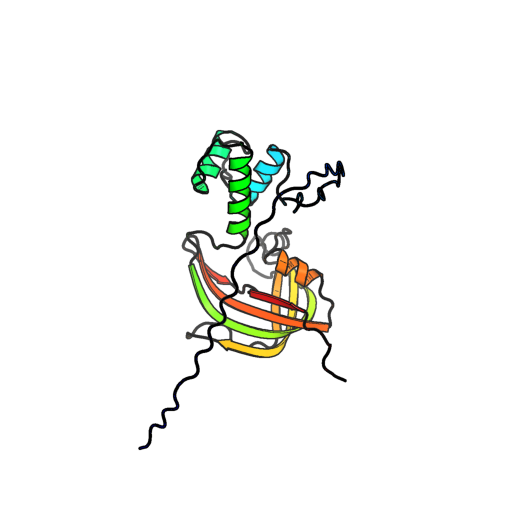C CA . LEU A 1 84 ? 9.051 -9.661 -21.367 1.00 89.06 84 LEU A CA 1
ATOM 624 C C . LEU A 1 84 ? 8.980 -11.093 -21.906 1.00 89.06 84 LEU A C 1
ATOM 626 O O . LEU A 1 84 ? 7.977 -11.764 -21.659 1.00 89.06 84 LEU A O 1
ATOM 630 N N . ASP A 1 85 ? 10.006 -11.571 -22.611 1.00 92.19 85 ASP A N 1
ATOM 631 C CA . ASP A 1 85 ? 10.016 -12.874 -23.283 1.00 92.19 85 ASP A CA 1
ATOM 632 C C . ASP A 1 85 ? 8.762 -13.064 -24.163 1.00 92.19 85 ASP A C 1
ATOM 634 O O . ASP A 1 85 ? 7.923 -13.945 -23.945 1.00 92.19 85 ASP A O 1
ATOM 638 N N . ILE A 1 86 ? 8.559 -12.121 -25.088 1.00 90.88 86 ILE A N 1
ATOM 639 C CA . ILE A 1 86 ? 7.474 -12.120 -26.072 1.00 90.88 86 ILE A CA 1
ATOM 640 C C . ILE A 1 86 ? 8.090 -12.225 -27.461 1.00 90.88 86 ILE A C 1
ATOM 642 O O . ILE A 1 86 ? 8.863 -11.368 -27.888 1.00 90.88 86 ILE A O 1
ATOM 646 N N . VAL A 1 87 ? 7.693 -13.272 -28.177 1.00 88.69 87 VAL A N 1
ATOM 647 C CA . VAL A 1 87 ? 8.052 -13.501 -29.577 1.00 88.69 87 VAL A CA 1
ATOM 648 C C . VAL A 1 87 ? 6.996 -12.903 -30.506 1.00 88.69 87 VAL A C 1
ATOM 650 O O . VAL A 1 87 ? 5.809 -12.892 -30.185 1.00 88.69 87 VAL A O 1
ATOM 653 N N . GLY A 1 88 ? 7.421 -12.414 -31.668 1.00 89.00 88 GLY A N 1
ATOM 654 C CA . GLY A 1 88 ? 6.542 -11.803 -32.666 1.00 89.00 88 GLY A CA 1
ATOM 655 C C . GLY A 1 88 ? 7.143 -10.533 -33.256 1.00 89.00 88 GLY A C 1
ATOM 656 O O . GLY A 1 88 ? 8.283 -10.188 -32.956 1.00 89.00 88 GLY A O 1
ATOM 657 N N . VAL A 1 89 ? 6.371 -9.853 -34.104 1.00 91.50 89 VAL A N 1
ATOM 658 C CA . VAL A 1 89 ? 6.774 -8.580 -34.715 1.00 91.50 89 VAL A CA 1
ATOM 659 C C . VAL A 1 89 ? 6.471 -7.446 -33.730 1.00 91.50 89 VAL A C 1
ATOM 661 O O . VAL A 1 89 ? 5.293 -7.230 -33.429 1.00 91.50 89 VAL A O 1
ATOM 664 N N . PRO A 1 90 ? 7.485 -6.721 -33.221 1.00 90.94 90 PRO A N 1
ATOM 665 C CA . PRO A 1 90 ? 7.261 -5.578 -32.344 1.00 90.94 90 PRO A CA 1
ATOM 666 C C . PRO A 1 90 ? 6.318 -4.556 -32.988 1.00 90.94 90 PRO A C 1
ATOM 668 O O . PRO A 1 90 ? 6.385 -4.303 -34.188 1.00 90.94 90 PRO A O 1
ATOM 671 N N . GLY A 1 91 ? 5.385 -4.017 -32.202 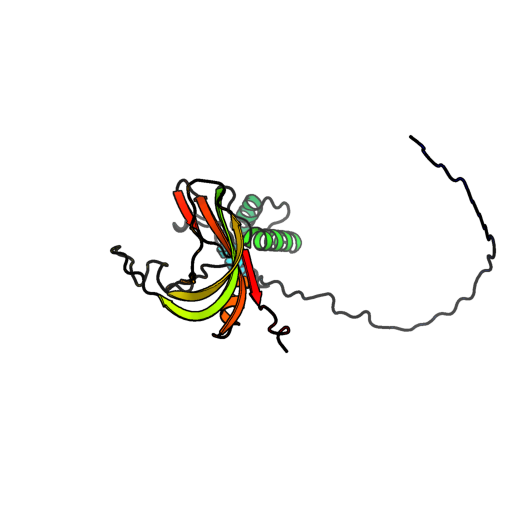1.00 85.44 91 GLY A N 1
ATOM 672 C CA . GLY A 1 91 ? 4.372 -3.073 -32.687 1.00 85.44 91 GLY A CA 1
ATOM 673 C C . GLY A 1 91 ? 3.161 -3.693 -33.399 1.00 85.44 91 GLY A C 1
ATOM 674 O O . GLY A 1 91 ? 2.185 -2.980 -33.642 1.00 85.44 91 GLY A O 1
ATOM 675 N N . SER A 1 92 ? 3.148 -5.006 -33.677 1.00 91.44 92 SER A N 1
ATOM 676 C CA . SER A 1 92 ? 1.937 -5.667 -34.187 1.00 91.44 92 SER A CA 1
ATOM 677 C C . SER A 1 92 ? 0.824 -5.687 -33.136 1.00 91.44 92 SER A C 1
ATOM 679 O O . SER A 1 92 ? 1.073 -5.600 -31.930 1.00 91.44 92 SER A O 1
ATOM 681 N N . LYS A 1 93 ? -0.428 -5.839 -33.584 1.00 91.31 93 LYS A N 1
ATOM 682 C CA . LYS A 1 93 ? -1.591 -5.912 -32.688 1.00 91.31 93 LYS A CA 1
ATOM 683 C C . LYS A 1 93 ? -1.463 -7.079 -31.704 1.00 91.31 93 LYS A C 1
ATOM 685 O O . LYS A 1 93 ? -1.712 -6.915 -30.515 1.00 91.31 93 LYS A O 1
ATOM 690 N N . GLU A 1 94 ? -1.043 -8.239 -32.192 1.00 90.19 94 GLU A N 1
ATOM 691 C CA . GLU A 1 94 ? -0.893 -9.474 -31.419 1.00 90.19 94 GLU A CA 1
ATOM 692 C C . GLU A 1 94 ? 0.247 -9.350 -30.407 1.00 90.19 94 GLU A C 1
ATOM 694 O O . GLU A 1 94 ? 0.076 -9.687 -29.234 1.00 90.19 94 GLU A O 1
ATOM 699 N N . TRP A 1 95 ? 1.387 -8.800 -30.838 1.00 94.19 95 TRP A N 1
ATOM 700 C CA . TRP A 1 95 ? 2.522 -8.527 -29.960 1.00 94.19 95 TRP A CA 1
ATOM 701 C C . TRP A 1 95 ? 2.129 -7.558 -28.844 1.00 94.19 95 TRP A C 1
ATOM 703 O O . TRP A 1 95 ? 2.390 -7.802 -27.667 1.00 94.19 95 TRP A O 1
ATOM 713 N N . ARG A 1 96 ? 1.415 -6.491 -29.201 1.00 91.81 96 ARG A N 1
ATOM 714 C CA . ARG A 1 96 ? 0.948 -5.478 -28.263 1.00 91.81 96 ARG A CA 1
ATOM 715 C C . ARG A 1 96 ? -0.023 -6.048 -27.231 1.00 91.81 96 ARG A C 1
ATOM 717 O O . ARG A 1 96 ? 0.121 -5.769 -26.045 1.00 91.81 96 ARG A O 1
ATOM 724 N N . MET A 1 97 ? -0.970 -6.885 -27.652 1.00 88.81 97 MET A N 1
ATOM 725 C CA . MET A 1 97 ? -1.880 -7.573 -26.731 1.00 88.81 97 MET A CA 1
ATOM 726 C C . MET A 1 97 ? -1.124 -8.486 -25.757 1.00 88.81 97 MET A C 1
ATOM 728 O O . MET A 1 97 ? -1.452 -8.515 -24.572 1.00 88.81 97 MET A O 1
ATOM 732 N N . ALA A 1 98 ? -0.090 -9.194 -26.223 1.00 89.44 98 ALA A N 1
ATOM 733 C CA . ALA A 1 98 ? 0.750 -10.023 -25.360 1.00 89.44 98 ALA A CA 1
ATOM 734 C C . ALA A 1 98 ? 1.539 -9.182 -24.341 1.00 89.44 98 ALA A C 1
ATOM 736 O O . ALA A 1 98 ? 1.634 -9.562 -23.171 1.00 89.44 98 ALA A O 1
ATOM 737 N N . VAL A 1 99 ? 2.060 -8.021 -24.756 1.00 91.19 99 VAL A N 1
ATOM 738 C CA . VAL A 1 99 ? 2.732 -7.072 -23.855 1.00 91.19 99 VAL A CA 1
ATOM 739 C C . VAL A 1 99 ? 1.756 -6.550 -22.811 1.00 91.19 99 VAL A C 1
ATOM 741 O O . VAL A 1 99 ? 2.048 -6.635 -21.623 1.00 91.19 99 VAL A O 1
ATOM 744 N N . GLU A 1 100 ? 0.579 -6.078 -23.226 1.00 90.56 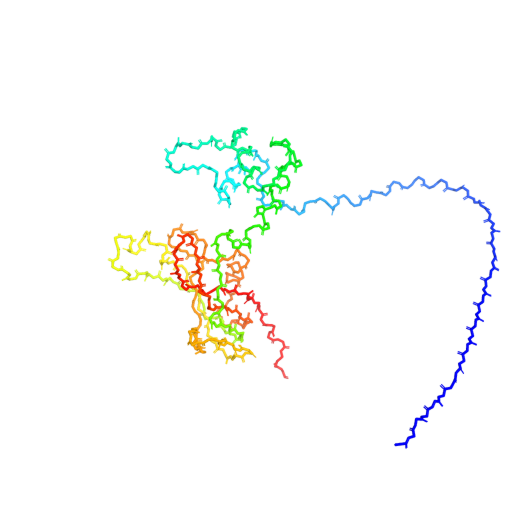100 GLU A N 1
ATOM 745 C CA . GLU A 1 100 ? -0.461 -5.591 -22.315 1.00 90.56 100 GLU A CA 1
ATOM 746 C C . GLU A 1 100 ? -0.831 -6.660 -21.278 1.00 90.56 100 GLU A C 1
ATOM 748 O O . GLU A 1 100 ? -0.853 -6.372 -20.083 1.00 90.56 100 GLU A O 1
ATOM 753 N N . GLN A 1 101 ? -1.033 -7.911 -21.701 1.00 85.56 101 GLN A N 1
ATOM 754 C CA . GLN A 1 101 ? -1.320 -9.020 -20.787 1.00 85.56 101 GLN A CA 1
ATOM 755 C C . GLN A 1 101 ? -0.187 -9.266 -19.787 1.00 85.56 101 GLN A C 1
ATOM 757 O O . GLN A 1 101 ? -0.455 -9.420 -18.593 1.00 85.56 101 GLN A O 1
ATOM 762 N N . LYS A 1 102 ? 1.076 -9.287 -20.237 1.00 87.69 102 LYS A N 1
ATOM 763 C CA . LYS A 1 102 ? 2.219 -9.501 -19.339 1.00 87.69 102 LYS A CA 1
ATOM 764 C C . LYS A 1 102 ? 2.438 -8.328 -18.391 1.00 87.69 102 LYS A C 1
ATOM 766 O O . LYS A 1 102 ? 2.711 -8.571 -17.222 1.00 87.69 102 LYS A O 1
ATOM 771 N N . LEU A 1 103 ? 2.273 -7.089 -18.848 1.00 86.06 103 LEU A N 1
ATOM 772 C CA . LEU A 1 103 ? 2.402 -5.899 -18.006 1.00 86.06 103 LEU A CA 1
ATOM 773 C C . LEU A 1 103 ? 1.284 -5.820 -16.964 1.00 86.06 103 LEU A C 1
ATOM 775 O O . LEU A 1 103 ? 1.559 -5.570 -15.795 1.00 86.06 103 LEU A O 1
ATOM 779 N N . VAL A 1 104 ? 0.038 -6.111 -17.346 1.00 77.75 104 VAL A N 1
ATOM 780 C CA . VAL A 1 104 ? -1.095 -6.157 -16.408 1.00 77.75 104 VAL A CA 1
ATOM 781 C C . VAL A 1 104 ? -0.929 -7.294 -15.394 1.00 77.75 104 VAL A C 1
ATOM 783 O O . VAL A 1 104 ? -1.178 -7.087 -14.209 1.00 77.75 104 VAL A O 1
ATOM 786 N N . ALA A 1 105 ? -0.448 -8.467 -15.819 1.00 69.44 105 ALA A N 1
ATOM 787 C CA . ALA A 1 105 ? -0.150 -9.580 -14.914 1.00 69.44 105 ALA A CA 1
ATOM 788 C C . ALA A 1 105 ? 1.062 -9.307 -14.001 1.00 69.44 105 ALA A C 1
ATOM 790 O O . ALA A 1 105 ? 1.093 -9.769 -12.860 1.00 69.44 105 ALA A O 1
ATOM 791 N N . ALA A 1 106 ? 2.060 -8.562 -14.487 1.00 61.94 106 ALA A N 1
ATOM 792 C CA . ALA A 1 106 ? 3.249 -8.177 -13.730 1.00 61.94 106 ALA A CA 1
ATOM 793 C C . ALA A 1 106 ? 2.981 -7.038 -12.741 1.00 61.94 106 ALA A C 1
ATOM 795 O O . ALA A 1 106 ? 3.639 -6.979 -11.711 1.00 61.94 106 ALA A O 1
ATOM 796 N N . ASN A 1 107 ? 1.965 -6.201 -12.975 1.00 60.78 107 ASN A N 1
ATOM 797 C CA . ASN A 1 107 ? 1.571 -5.124 -12.058 1.00 60.78 107 ASN A CA 1
ATOM 798 C C . ASN A 1 107 ? 1.059 -5.628 -10.688 1.00 60.78 107 ASN A C 1
ATOM 800 O O . ASN A 1 107 ? 0.755 -4.828 -9.806 1.00 60.78 107 ASN A O 1
ATOM 804 N N . GLY A 1 108 ? 0.953 -6.950 -10.509 1.00 49.03 108 GLY A N 1
ATOM 805 C CA . GLY A 1 108 ? 0.723 -7.617 -9.227 1.00 49.03 108 GLY A CA 1
ATOM 806 C C . GLY A 1 108 ? 1.785 -8.658 -8.848 1.00 49.03 108 GLY A C 1
ATOM 807 O O . GLY A 1 108 ? 1.580 -9.371 -7.867 1.00 49.03 108 GLY A O 1
ATOM 808 N N . LYS A 1 109 ? 2.892 -8.790 -9.599 1.00 43.91 109 LYS A N 1
ATOM 809 C CA . LYS A 1 109 ? 3.995 -9.706 -9.270 1.00 43.91 109 LYS A CA 1
ATOM 810 C C . LYS A 1 109 ? 5.244 -8.939 -8.820 1.00 43.91 109 LYS A C 1
ATOM 812 O O . LYS A 1 109 ? 5.616 -7.964 -9.468 1.00 43.91 109 LYS A O 1
ATOM 817 N N . PRO A 1 110 ? 5.915 -9.404 -7.755 1.00 48.38 110 PRO A N 1
ATOM 818 C CA . PRO A 1 110 ? 7.200 -8.856 -7.336 1.00 48.38 110 PRO A CA 1
ATOM 819 C C . PRO A 1 110 ? 8.240 -8.997 -8.467 1.00 48.38 110 PRO A C 1
ATOM 821 O O . PRO A 1 110 ? 8.175 -9.948 -9.254 1.00 48.38 110 PRO A O 1
ATOM 824 N N . ALA A 1 111 ? 9.171 -8.041 -8.576 1.00 51.44 111 ALA A N 1
ATOM 825 C CA . ALA A 1 111 ? 10.276 -8.087 -9.538 1.00 51.44 111 ALA A CA 1
ATOM 826 C C . ALA A 1 111 ? 11.079 -9.403 -9.396 1.00 51.44 111 ALA A C 1
ATOM 828 O O . ALA A 1 111 ? 11.097 -9.987 -8.314 1.00 51.44 111 ALA A O 1
ATOM 829 N N . PRO A 1 112 ? 11.721 -9.922 -10.462 1.00 53.59 112 PRO A N 1
ATOM 830 C CA . PRO A 1 112 ? 12.362 -11.245 -10.442 1.00 53.59 112 PRO A CA 1
ATOM 831 C C . PRO A 1 112 ? 13.520 -11.397 -9.437 1.00 53.59 112 PRO A C 1
ATOM 833 O O . PRO A 1 112 ? 13.930 -12.523 -9.168 1.00 53.59 112 PRO A O 1
ATOM 836 N N . ASP A 1 113 ? 14.030 -10.306 -8.865 1.00 63.84 113 ASP A N 1
ATOM 837 C CA . ASP A 1 113 ? 15.019 -10.280 -7.781 1.00 63.84 113 ASP A CA 1
ATOM 838 C C . ASP A 1 113 ? 14.413 -9.965 -6.399 1.00 63.84 113 ASP A C 1
ATOM 840 O O . ASP A 1 113 ? 15.141 -9.906 -5.407 1.00 63.84 113 ASP A O 1
ATOM 844 N N . GLN A 1 114 ? 13.092 -9.785 -6.314 1.00 75.25 114 GLN A N 1
ATOM 845 C CA . GLN A 1 114 ? 12.404 -9.467 -5.073 1.00 75.25 114 GLN A CA 1
ATOM 846 C C . GLN A 1 114 ? 12.005 -10.753 -4.332 1.00 75.25 114 GLN A C 1
ATOM 848 O O . GLN A 1 114 ? 11.092 -11.481 -4.725 1.00 75.25 114 GLN A O 1
ATOM 853 N N . HIS A 1 115 ? 12.678 -11.015 -3.213 1.00 87.38 115 HIS A N 1
ATOM 854 C CA . HIS A 1 115 ? 12.338 -12.084 -2.276 1.00 87.38 115 HIS A CA 1
ATOM 855 C C . HIS A 1 115 ? 11.571 -11.510 -1.081 1.00 87.38 115 HIS A C 1
ATOM 857 O O . HIS A 1 115 ? 11.972 -10.491 -0.520 1.00 87.38 115 HIS A O 1
ATOM 863 N N . ARG A 1 116 ? 10.489 -12.176 -0.664 1.00 93.00 116 ARG A N 1
ATOM 864 C CA . ARG A 1 116 ? 9.656 -11.765 0.476 1.00 93.00 116 ARG A CA 1
ATOM 865 C C . ARG A 1 116 ? 9.587 -12.882 1.509 1.00 93.00 116 ARG A C 1
ATOM 867 O O . ARG A 1 116 ? 9.199 -14.000 1.181 1.00 93.00 116 ARG A O 1
ATOM 874 N N . GLU A 1 117 ? 9.935 -12.565 2.748 1.00 94.75 117 GLU A N 1
ATOM 875 C CA . GLU A 1 117 ? 9.794 -13.456 3.900 1.00 94.75 117 GLU A CA 1
ATOM 876 C C . GLU A 1 117 ? 8.670 -12.956 4.812 1.00 94.75 117 GLU A C 1
ATOM 878 O O . GLU A 1 117 ? 8.685 -11.804 5.241 1.00 94.75 117 GLU A O 1
ATOM 883 N N . LEU A 1 118 ? 7.701 -13.818 5.122 1.00 96.31 118 LEU A N 1
ATOM 884 C CA . LEU A 1 118 ? 6.600 -13.475 6.022 1.00 96.31 118 LEU A CA 1
ATOM 885 C C . LEU A 1 118 ? 7.087 -13.450 7.478 1.00 96.31 118 LEU A C 1
ATOM 887 O O . LEU A 1 118 ? 7.393 -14.502 8.040 1.00 96.31 118 LEU A O 1
ATOM 891 N N . LEU A 1 119 ? 7.077 -12.274 8.109 1.00 97.50 119 LEU A N 1
ATOM 892 C CA . LEU A 1 119 ? 7.409 -12.116 9.530 1.00 97.50 119 LEU A CA 1
ATOM 893 C C . LEU A 1 119 ? 6.172 -12.236 10.426 1.00 97.50 119 LEU A C 1
ATOM 895 O O . LEU A 1 119 ? 6.205 -12.904 11.458 1.00 97.50 119 LEU A O 1
ATOM 899 N N . SER A 1 120 ? 5.058 -11.619 10.032 1.00 98.25 120 SER A N 1
ATOM 900 C CA . SER A 1 120 ? 3.760 -11.827 10.679 1.00 98.25 120 SER A CA 1
ATOM 901 C C . SER A 1 120 ? 2.598 -11.615 9.712 1.00 98.25 120 SER A C 1
ATOM 903 O O . SER A 1 120 ? 2.678 -10.797 8.803 1.00 98.25 120 SER A O 1
ATOM 905 N N . SER A 1 121 ? 1.496 -12.340 9.904 1.00 98.19 121 SER A N 1
ATOM 906 C CA . SER A 1 121 ? 0.244 -12.141 9.166 1.00 98.19 121 SER A CA 1
ATOM 907 C C . SER A 1 121 ? -0.872 -11.748 10.119 1.00 98.19 121 SER A C 1
ATOM 909 O O . SER A 1 121 ? -1.030 -12.366 11.176 1.00 98.19 121 SER A O 1
ATOM 911 N N . HIS A 1 122 ? -1.678 -10.777 9.712 1.00 98.62 122 HIS A N 1
ATOM 912 C CA . HIS A 1 122 ? -2.754 -10.215 10.510 1.00 98.62 122 HIS A CA 1
ATOM 913 C C . HIS A 1 122 ? -4.062 -10.298 9.726 1.00 98.62 122 HIS A C 1
ATOM 915 O O . HIS A 1 122 ? -4.144 -9.843 8.586 1.00 98.62 122 HIS A O 1
ATOM 921 N N . ASP A 1 123 ? -5.086 -10.883 10.339 1.00 98.50 123 ASP A N 1
ATOM 922 C CA . ASP A 1 123 ? -6.436 -10.973 9.796 1.00 98.50 123 ASP A CA 1
ATOM 923 C C . ASP A 1 123 ? -7.410 -10.411 10.827 1.00 98.50 123 ASP A C 1
ATOM 925 O O . ASP A 1 123 ? -7.476 -10.914 11.950 1.00 98.50 123 ASP A O 1
ATOM 929 N N . THR A 1 124 ? -8.119 -9.337 10.485 1.00 98.56 124 THR A N 1
ATOM 930 C CA . THR A 1 124 ? -8.882 -8.559 11.462 1.00 98.56 124 THR A CA 1
ATOM 931 C C . THR A 1 124 ? -10.213 -8.059 10.925 1.00 98.56 124 THR A C 1
ATOM 933 O O . THR A 1 124 ? -10.377 -7.803 9.731 1.00 98.56 124 THR A O 1
ATOM 936 N N . GLU A 1 125 ? -11.148 -7.834 11.842 1.00 98.25 125 GLU A N 1
ATOM 937 C CA . GLU A 1 125 ? -12.210 -6.860 11.619 1.00 98.25 125 GLU A CA 1
ATOM 938 C C . GLU A 1 125 ? -11.747 -5.521 12.188 1.00 98.25 125 GLU A C 1
ATOM 940 O O . GLU A 1 125 ? -11.351 -5.419 13.357 1.00 98.25 125 GLU A O 1
ATOM 945 N N . ALA A 1 126 ? -11.812 -4.484 11.365 1.00 98.31 126 ALA A N 1
ATOM 946 C CA . ALA A 1 126 ? -11.381 -3.150 11.728 1.00 98.31 126 ALA A CA 1
ATOM 947 C C . ALA A 1 126 ? -12.456 -2.121 11.384 1.00 98.31 126 ALA A C 1
ATOM 949 O O . ALA A 1 126 ? -13.278 -2.307 10.490 1.00 98.31 126 ALA A O 1
ATOM 950 N N . ARG A 1 127 ? -12.440 -1.008 12.108 1.00 98.44 127 ARG A N 1
ATOM 951 C CA . ARG A 1 127 ? -13.249 0.168 11.822 1.00 98.44 127 ARG A CA 1
ATOM 952 C C . ARG A 1 127 ? -12.378 1.204 11.140 1.00 98.44 127 ARG A C 1
ATOM 954 O O . ARG A 1 127 ? -11.365 1.625 11.704 1.00 98.44 127 ARG A O 1
ATOM 961 N N . PHE A 1 128 ? -12.782 1.656 9.963 1.00 98.50 128 PHE A N 1
ATOM 962 C CA . PHE A 1 128 ? -12.085 2.737 9.285 1.00 98.50 128 PHE A CA 1
ATOM 963 C C . PHE A 1 128 ? -12.249 4.040 10.077 1.00 98.50 128 PHE A C 1
ATOM 965 O O . PHE A 1 128 ? -13.364 4.501 10.312 1.00 98.50 128 PHE A O 1
ATOM 972 N N . ALA A 1 129 ? -11.144 4.619 10.547 1.00 98.19 129 ALA A N 1
ATOM 973 C CA . ALA A 1 129 ? -11.162 5.841 11.349 1.00 98.19 129 ALA A CA 1
ATOM 974 C C . ALA A 1 129 ? -11.185 7.102 10.477 1.00 98.19 129 ALA A C 1
ATOM 976 O O . ALA A 1 129 ? -11.738 8.117 10.894 1.00 98.19 129 ALA A O 1
ATOM 977 N N . GLY A 1 130 ? -10.617 7.028 9.273 1.00 98.06 130 GLY A N 1
ATOM 978 C CA . GLY A 1 130 ? -10.605 8.117 8.306 1.00 98.06 130 GLY A CA 1
ATOM 979 C C . GLY A 1 130 ? -9.252 8.314 7.632 1.00 98.06 130 GLY A C 1
ATOM 980 O O . GLY A 1 130 ? -8.319 7.521 7.798 1.00 98.06 130 GLY A O 1
ATOM 981 N N . LEU A 1 131 ? -9.184 9.403 6.867 1.00 98.38 131 LEU A N 1
ATOM 982 C CA . LEU A 1 131 ? -8.000 9.851 6.145 1.00 98.38 131 LEU A CA 1
ATOM 983 C C . LEU A 1 131 ? -7.383 11.063 6.844 1.00 98.38 131 LEU A C 1
ATOM 985 O O . LEU A 1 131 ? -8.103 11.954 7.295 1.00 98.38 131 LEU A O 1
ATOM 989 N N . SER A 1 132 ? -6.057 11.125 6.880 1.00 97.56 132 SER A N 1
ATOM 990 C CA . SER A 1 132 ? -5.311 12.279 7.381 1.00 97.56 132 SER A CA 1
ATOM 991 C C . SER A 1 132 ? -4.082 12.556 6.522 1.00 97.56 132 SER A C 1
ATOM 993 O O . SER A 1 132 ? -3.593 11.678 5.811 1.00 97.56 132 SER A O 1
ATOM 995 N N . ASP A 1 133 ? -3.555 13.774 6.610 1.00 96.81 133 ASP A N 1
ATOM 996 C CA . ASP A 1 133 ? -2.237 14.088 6.068 1.00 96.81 133 ASP A CA 1
ATOM 997 C C . ASP A 1 133 ? -1.144 13.618 7.033 1.00 96.81 133 ASP A C 1
ATOM 999 O O . ASP A 1 133 ? -1.226 13.831 8.244 1.00 96.81 133 ASP A O 1
ATOM 1003 N N . HIS A 1 134 ? -0.118 12.972 6.491 1.00 95.31 134 HIS A N 1
ATOM 1004 C CA . HIS A 1 134 ? 1.090 12.583 7.201 1.00 95.31 134 HIS A CA 1
ATOM 1005 C C . HIS A 1 134 ? 2.276 13.383 6.672 1.00 95.31 134 HIS A C 1
ATOM 1007 O O . HIS A 1 134 ? 2.486 13.489 5.462 1.00 95.31 134 HIS A O 1
ATOM 1013 N N . ARG A 1 135 ? 3.072 13.924 7.592 1.00 95.19 135 ARG A N 1
ATOM 1014 C CA . ARG A 1 135 ? 4.315 14.622 7.283 1.00 95.19 135 ARG A CA 1
ATOM 1015 C C . ARG A 1 135 ? 5.475 13.827 7.865 1.00 95.19 135 ARG A C 1
ATOM 1017 O O . ARG A 1 135 ? 5.549 13.661 9.082 1.00 95.19 135 ARG A O 1
ATOM 1024 N N . CYS A 1 136 ? 6.373 13.368 7.001 1.00 93.44 136 CYS A N 1
ATOM 1025 C CA . CYS A 1 136 ? 7.605 12.722 7.421 1.00 93.44 136 CYS A CA 1
ATOM 1026 C C . CYS A 1 136 ? 8.483 13.731 8.172 1.00 93.44 136 CYS A C 1
ATOM 1028 O O . CYS A 1 136 ? 8.742 14.829 7.685 1.00 93.44 136 CYS A O 1
ATOM 1030 N N . MET A 1 137 ? 8.959 13.349 9.356 1.00 93.81 137 MET A N 1
ATOM 1031 C CA . MET A 1 137 ? 9.839 14.176 10.195 1.00 93.81 137 MET A CA 1
ATOM 1032 C C . MET A 1 137 ? 11.299 13.701 10.136 1.00 93.81 137 MET A C 1
ATOM 1034 O O . MET A 1 137 ? 12.089 13.993 11.033 1.00 93.81 137 MET A O 1
ATOM 1038 N N . GLY A 1 138 ? 11.657 12.931 9.102 1.00 90.06 138 GLY A N 1
ATOM 1039 C CA . GLY A 1 138 ? 13.028 12.477 8.886 1.00 90.06 138 GLY A CA 1
ATOM 1040 C C . GLY A 1 138 ? 13.986 13.653 8.678 1.00 90.06 138 GLY A C 1
ATOM 1041 O O . GLY A 1 138 ? 13.624 14.661 8.081 1.00 90.06 138 GLY A O 1
ATOM 1042 N N . LEU A 1 139 ? 15.228 13.512 9.144 1.00 91.56 139 LEU A N 1
ATOM 1043 C CA . LEU A 1 139 ? 16.262 14.556 9.074 1.00 91.56 139 LEU A CA 1
ATOM 1044 C C . LEU A 1 139 ? 17.123 14.466 7.800 1.00 91.56 139 LEU A C 1
ATOM 1046 O O . LEU A 1 139 ? 18.299 14.820 7.805 1.00 91.56 139 LEU A O 1
ATOM 1050 N N . THR A 1 140 ? 16.556 13.953 6.709 1.00 89.69 140 THR A N 1
ATOM 1051 C CA . THR A 1 140 ? 17.239 13.852 5.411 1.00 89.69 140 THR A CA 1
ATOM 1052 C C . THR A 1 140 ? 16.914 15.053 4.531 1.00 89.69 140 THR A C 1
ATOM 1054 O O . THR A 1 140 ? 15.826 15.611 4.641 1.00 89.69 140 THR A O 1
ATOM 1057 N N . SER A 1 141 ? 17.807 15.404 3.603 1.00 91.19 141 SER A N 1
ATOM 1058 C CA . SER A 1 141 ? 17.679 16.581 2.726 1.00 91.19 141 SER A CA 1
ATOM 1059 C C . SER A 1 141 ? 16.396 16.635 1.887 1.00 91.19 141 SER A C 1
ATOM 1061 O O . SER A 1 141 ? 15.969 17.723 1.516 1.00 91.19 141 SER A O 1
ATOM 1063 N N . LEU A 1 142 ? 15.781 15.486 1.591 1.00 89.56 142 LEU A N 1
ATOM 1064 C CA . LEU A 1 142 ? 14.540 15.400 0.812 1.00 89.56 142 L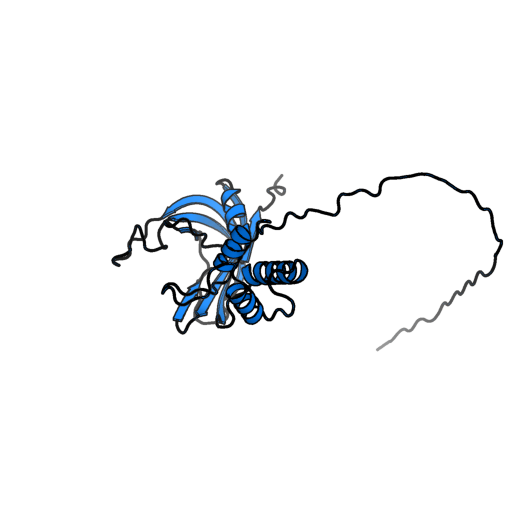EU A CA 1
ATOM 1065 C C . LEU A 1 142 ? 13.267 15.484 1.672 1.00 89.56 142 LEU A C 1
ATOM 1067 O O . LEU A 1 142 ? 12.167 15.645 1.140 1.00 89.56 142 LEU A O 1
ATOM 1071 N N . CYS A 1 143 ? 13.370 15.350 2.994 1.00 90.06 143 CYS A N 1
ATOM 1072 C CA . CYS A 1 143 ? 12.211 15.445 3.876 1.00 90.06 143 CYS A CA 1
ATOM 1073 C C . CYS A 1 143 ? 11.838 16.912 4.132 1.00 90.06 143 CYS A C 1
ATOM 1075 O O . CYS A 1 143 ? 12.729 17.748 4.275 1.00 90.06 143 CYS A O 1
ATOM 1077 N N . PRO A 1 144 ? 10.539 17.239 4.261 1.00 87.88 144 PRO A N 1
ATOM 1078 C CA . PRO A 1 144 ? 9.368 16.364 4.120 1.00 87.88 144 PRO A CA 1
ATOM 1079 C C . PRO A 1 144 ? 8.807 16.314 2.693 1.00 87.88 144 PRO A C 1
ATOM 1081 O O . PRO A 1 144 ? 8.023 15.416 2.382 1.00 87.88 144 PRO A O 1
ATOM 1084 N N . ASP A 1 145 ? 9.191 17.268 1.846 1.00 88.56 145 ASP A N 1
ATOM 1085 C CA . ASP A 1 145 ? 8.430 17.645 0.651 1.00 88.56 145 ASP A CA 1
ATOM 1086 C C . ASP A 1 145 ? 8.837 16.881 -0.615 1.00 88.56 145 ASP A C 1
ATOM 1088 O O . ASP A 1 145 ? 8.118 16.930 -1.611 1.00 88.56 145 ASP A O 1
ATOM 1092 N N . GLN A 1 146 ? 9.935 16.120 -0.575 1.00 89.25 146 GLN A N 1
ATOM 1093 C CA . GLN A 1 146 ? 10.458 15.352 -1.715 1.00 89.25 146 GLN A CA 1
ATOM 1094 C C . GLN A 1 146 ? 10.850 13.905 -1.364 1.00 89.25 146 GLN A C 1
ATOM 1096 O O . GLN A 1 146 ? 11.409 13.197 -2.195 1.00 89.25 146 GLN A O 1
ATOM 1101 N N . CYS A 1 147 ? 10.555 13.444 -0.145 1.00 89.31 147 CYS A N 1
ATOM 1102 C CA . CYS A 1 147 ? 11.020 12.146 0.354 1.00 89.31 147 CYS A CA 1
ATOM 1103 C C . CYS A 1 147 ? 10.172 10.933 -0.062 1.00 89.31 147 CYS A C 1
ATOM 1105 O O . CYS A 1 147 ? 10.645 9.811 0.070 1.00 89.31 147 CYS A O 1
ATOM 1107 N N . GLY A 1 148 ? 8.930 11.125 -0.525 1.00 91.75 148 GLY A N 1
ATOM 1108 C CA . GLY A 1 148 ? 8.010 10.014 -0.821 1.00 91.75 148 GLY A CA 1
ATOM 1109 C C . GLY A 1 148 ? 7.469 9.288 0.422 1.00 91.75 148 GLY A C 1
ATOM 1110 O O . GLY A 1 148 ? 6.821 8.248 0.295 1.00 91.75 148 GLY A O 1
ATOM 1111 N N . GLU A 1 149 ? 7.728 9.836 1.613 1.00 92.38 149 GLU A N 1
ATOM 1112 C CA . GLU A 1 149 ? 7.300 9.302 2.915 1.00 92.38 149 GLU A CA 1
ATOM 1113 C C . GLU A 1 149 ? 6.328 10.241 3.654 1.00 92.38 149 GLU A C 1
ATOM 1115 O O . GLU A 1 149 ? 5.852 9.922 4.736 1.00 92.38 149 GLU A O 1
ATOM 1120 N N . SER A 1 150 ? 5.998 11.400 3.075 1.00 95.19 150 SER A N 1
ATOM 1121 C CA . SER A 1 150 ? 4.839 12.218 3.473 1.00 95.19 150 SER A CA 1
ATOM 1122 C C . SER A 1 150 ? 3.657 11.883 2.556 1.00 95.19 150 SER A C 1
ATOM 1124 O O . SER A 1 150 ? 3.878 11.346 1.478 1.00 95.19 150 SER A O 1
ATOM 1126 N N . GLY A 1 151 ? 2.416 12.231 2.906 1.00 95.75 151 GLY A N 1
ATOM 1127 C CA . GLY A 1 151 ? 1.267 12.070 2.001 1.00 95.75 151 GLY A CA 1
ATOM 1128 C C . GLY A 1 151 ? -0.055 11.751 2.696 1.00 95.75 151 GLY A C 1
ATOM 1129 O O . GLY A 1 151 ? -0.307 12.217 3.805 1.00 95.75 151 GLY A O 1
ATOM 1130 N N . LYS A 1 152 ? -0.920 10.977 2.032 1.00 97.56 152 LYS A N 1
ATOM 1131 C CA . LYS A 1 152 ? -2.246 10.596 2.531 1.00 97.56 152 LYS A CA 1
ATOM 1132 C C . LYS A 1 152 ? -2.193 9.275 3.286 1.00 97.56 152 LYS A C 1
ATOM 1134 O O . LYS A 1 152 ? -1.778 8.242 2.757 1.00 97.56 152 LYS A O 1
ATOM 1139 N N . LEU A 1 153 ? -2.671 9.323 4.521 1.00 97.81 153 LEU A N 1
ATOM 1140 C CA . LEU A 1 153 ? -2.656 8.223 5.465 1.00 97.81 153 LEU A CA 1
ATOM 1141 C C . LEU A 1 153 ? -4.079 7.739 5.737 1.00 97.81 153 LEU A C 1
ATOM 1143 O O . LEU A 1 153 ? -4.962 8.540 6.041 1.00 97.81 153 LEU A O 1
ATOM 1147 N N . ALA A 1 154 ? -4.289 6.431 5.660 1.00 98.38 154 ALA A N 1
ATOM 1148 C CA . ALA A 1 154 ? -5.513 5.774 6.096 1.00 98.38 154 ALA A CA 1
ATOM 1149 C C . ALA A 1 154 ? -5.287 5.134 7.467 1.00 98.38 154 ALA A C 1
ATOM 1151 O O . ALA A 1 154 ? -4.280 4.457 7.676 1.00 98.38 154 ALA A O 1
ATOM 1152 N N . THR A 1 155 ? -6.224 5.344 8.394 1.00 98.69 155 THR A N 1
ATOM 1153 C CA . THR A 1 155 ? -6.158 4.778 9.749 1.00 98.69 155 THR A CA 1
ATOM 1154 C C . THR A 1 155 ? -7.320 3.824 9.985 1.00 98.69 155 THR A C 1
ATOM 1156 O O . THR A 1 155 ? -8.481 4.172 9.764 1.00 98.69 155 THR A O 1
ATOM 1159 N N . PHE A 1 156 ? -7.013 2.636 10.495 1.00 98.69 156 PHE A N 1
ATOM 1160 C CA . PHE A 1 156 ? -7.970 1.597 10.857 1.00 98.69 156 PHE A CA 1
ATOM 1161 C C . PHE A 1 156 ? -7.817 1.266 12.338 1.00 98.69 156 PHE A C 1
ATOM 1163 O O . PHE A 1 156 ? -6.717 0.971 12.796 1.00 98.69 156 PHE A O 1
ATOM 1170 N N . LYS A 1 157 ? -8.915 1.304 13.093 1.00 98.62 157 LYS A N 1
ATOM 1171 C CA . LYS A 1 157 ? -8.953 0.840 14.485 1.00 98.62 157 LYS A CA 1
ATOM 1172 C C . LYS A 1 157 ? -9.340 -0.625 14.508 1.00 98.62 157 LYS A C 1
ATOM 1174 O O . LYS A 1 157 ? -10.395 -0.984 13.989 1.00 98.62 157 LYS A O 1
ATOM 1179 N N . ILE A 1 158 ? -8.507 -1.459 15.103 1.00 98.56 158 ILE A N 1
ATOM 1180 C CA . ILE A 1 158 ? -8.724 -2.900 15.125 1.00 98.56 158 ILE A CA 1
ATOM 1181 C C . ILE A 1 158 ? -9.763 -3.221 16.187 1.00 98.56 158 ILE A C 1
ATOM 1183 O O . ILE A 1 158 ? -9.622 -2.842 17.345 1.00 98.56 158 ILE A O 1
ATOM 1187 N N . VAL A 1 159 ? -10.835 -3.888 15.766 1.00 98.12 159 VAL A N 1
ATOM 1188 C CA . VAL A 1 159 ? -11.930 -4.280 16.656 1.00 98.12 159 VAL A CA 1
ATOM 1189 C C . VAL A 1 159 ? -11.675 -5.676 17.204 1.00 98.12 159 VAL A C 1
ATOM 1191 O O . VAL A 1 159 ? -11.819 -5.895 18.404 1.00 98.12 159 VAL A O 1
ATOM 1194 N N . LYS A 1 160 ? -11.272 -6.616 16.342 1.00 97.44 160 LYS A N 1
ATOM 1195 C CA . LYS A 1 160 ? -10.846 -7.957 16.758 1.00 97.44 160 LYS A CA 1
ATOM 1196 C C . LYS A 1 160 ? -9.940 -8.614 15.721 1.00 97.44 160 LYS A C 1
ATOM 1198 O O . LYS A 1 160 ? -10.047 -8.336 14.527 1.00 97.44 160 LYS A O 1
ATOM 1203 N N . TYR A 1 161 ? -9.111 -9.542 16.186 1.00 98.38 161 TYR A N 1
ATOM 1204 C CA . TYR A 1 161 ? -8.369 -10.464 15.331 1.00 98.38 161 TYR A CA 1
ATOM 1205 C C . TYR A 1 161 ? -9.214 -11.699 15.008 1.00 98.38 161 TYR A C 1
ATOM 1207 O O . TYR A 1 161 ? -9.847 -12.277 15.889 1.00 98.38 161 TYR A O 1
ATOM 1215 N N . LEU A 1 162 ? -9.211 -12.082 13.736 1.00 97.75 162 LEU A N 1
ATOM 1216 C CA . LEU A 1 162 ? -9.781 -13.320 13.210 1.00 97.75 162 LEU A CA 1
ATOM 1217 C C . LEU A 1 162 ? -8.713 -14.419 13.122 1.00 97.75 162 LEU A C 1
ATOM 1219 O O . LEU A 1 162 ? -8.985 -15.567 13.456 1.00 97.75 162 LEU A O 1
ATOM 1223 N N . ASP A 1 163 ? -7.499 -14.054 12.707 1.00 98.31 163 ASP A N 1
ATOM 1224 C CA . ASP A 1 163 ? -6.319 -14.921 12.670 1.00 98.31 163 ASP A CA 1
ATOM 1225 C C . ASP A 1 163 ? -5.054 -14.070 12.876 1.00 98.31 163 ASP A C 1
ATOM 1227 O O . ASP A 1 163 ? -5.006 -12.882 12.538 1.00 98.31 163 ASP A O 1
ATOM 1231 N N . TYR A 1 164 ? -4.021 -14.674 13.453 1.00 98.38 164 TYR A N 1
ATOM 1232 C CA . TYR A 1 164 ? -2.722 -14.041 13.653 1.00 98.38 164 TYR A CA 1
ATOM 1233 C C . TYR A 1 164 ? -1.626 -15.099 13.657 1.00 98.38 164 TYR A C 1
ATOM 1235 O O . TYR A 1 164 ? -1.703 -16.084 14.392 1.00 98.38 164 TYR A O 1
ATOM 1243 N N . LYS A 1 165 ? -0.579 -14.876 12.861 1.00 97.88 165 LYS A N 1
ATOM 1244 C CA . LYS A 1 165 ? 0.578 -15.775 12.801 1.00 97.88 165 LYS A CA 1
ATOM 1245 C C . LYS A 1 165 ? 1.858 -14.976 12.855 1.00 97.88 165 LYS A C 1
ATOM 1247 O O . LYS A 1 165 ? 1.986 -13.956 12.186 1.00 97.88 165 LYS A O 1
ATOM 1252 N N . LYS A 1 166 ? 2.815 -15.497 13.612 1.00 97.31 166 LYS A N 1
ATOM 1253 C CA . LYS A 1 166 ? 4.175 -14.984 13.714 1.00 97.31 166 LYS A CA 1
ATOM 1254 C C . LYS A 1 166 ? 5.122 -16.190 13.735 1.00 97.31 166 LYS A C 1
ATOM 1256 O O . LYS A 1 166 ? 5.370 -16.736 14.807 1.00 97.31 166 LYS A O 1
ATOM 1261 N N . PRO A 1 167 ? 5.531 -16.704 12.560 1.00 93.75 167 PRO A N 1
ATOM 1262 C CA . PRO A 1 167 ? 6.270 -17.965 12.465 1.00 93.75 167 PRO A CA 1
ATOM 1263 C C . PRO A 1 167 ? 7.683 -17.898 13.062 1.00 93.75 167 PRO A C 1
ATOM 1265 O O . PRO A 1 167 ? 8.227 -18.940 13.420 1.00 93.75 167 PRO A O 1
ATOM 1268 N N . GLY A 1 168 ? 8.271 -16.702 13.167 1.00 92.44 168 GLY A N 1
ATOM 1269 C CA . GLY A 1 168 ? 9.614 -16.483 13.702 1.00 92.44 168 GLY A CA 1
ATOM 1270 C C . GLY A 1 168 ? 9.660 -15.523 14.892 1.00 92.44 168 GLY A C 1
ATOM 1271 O O . GLY A 1 168 ? 8.645 -15.125 15.461 1.00 92.44 168 GLY A O 1
ATOM 1272 N N . GLU A 1 169 ? 10.875 -15.132 15.270 1.00 92.94 169 GLU A N 1
ATOM 1273 C CA . GLU A 1 169 ? 11.120 -14.168 16.352 1.00 92.94 169 GLU A CA 1
ATOM 1274 C C . GLU A 1 169 ? 10.706 -12.737 15.965 1.00 92.94 169 GLU A C 1
ATOM 1276 O O . GLU A 1 169 ? 10.178 -11.977 16.785 1.00 92.94 169 GLU A O 1
ATOM 1281 N N . TYR A 1 170 ? 10.893 -12.387 14.693 1.00 94.88 170 TYR A N 1
ATOM 1282 C CA . TYR A 1 170 ? 10.581 -11.075 14.129 1.00 94.88 170 TYR A CA 1
ATOM 1283 C C . TYR A 1 170 ? 9.144 -11.006 13.610 1.00 94.88 170 TYR A C 1
ATOM 1285 O O . TYR A 1 170 ? 8.504 -12.028 13.383 1.00 94.88 170 TYR A O 1
ATOM 1293 N N . GLY A 1 171 ? 8.623 -9.789 13.458 1.00 95.75 171 GLY A N 1
ATOM 1294 C CA . GLY A 1 171 ? 7.240 -9.534 13.050 1.00 95.75 171 GLY A CA 1
ATOM 1295 C C . GLY A 1 171 ? 6.490 -8.685 14.066 1.00 95.75 171 GLY A C 1
ATOM 1296 O O . GLY A 1 171 ? 6.832 -8.661 15.256 1.00 95.75 171 GLY A O 1
ATOM 1297 N N . ASP A 1 172 ? 5.466 -7.985 13.584 1.00 96.38 172 ASP A N 1
ATOM 1298 C CA . ASP A 1 172 ? 4.698 -7.074 14.426 1.00 96.38 172 ASP A CA 1
ATOM 1299 C C . ASP A 1 172 ? 3.814 -7.889 15.385 1.00 96.38 172 ASP A C 1
ATOM 1301 O O . ASP A 1 172 ? 3.204 -8.887 14.975 1.00 96.38 172 ASP A O 1
ATOM 1305 N N . PRO A 1 173 ? 3.719 -7.499 16.669 1.00 97.56 173 PRO A N 1
ATOM 1306 C CA . PRO A 1 173 ? 2.709 -8.052 17.563 1.00 97.56 173 PRO A CA 1
ATOM 1307 C C . PRO A 1 173 ? 1.308 -7.630 17.100 1.00 97.56 173 PRO A C 1
ATOM 1309 O O . PRO A 1 173 ? 1.157 -6.763 16.237 1.00 97.56 173 PRO A O 1
ATOM 1312 N N . GLN A 1 174 ? 0.264 -8.205 17.698 1.00 98.12 174 GLN A N 1
ATOM 1313 C CA . GLN A 1 174 ? -1.087 -7.675 17.517 1.00 98.12 174 GLN A CA 1
ATOM 1314 C C . GLN A 1 174 ? -1.136 -6.185 17.892 1.00 98.12 174 GLN A C 1
ATOM 1316 O O . GLN A 1 174 ? -0.542 -5.753 18.879 1.00 98.12 174 GLN A O 1
ATOM 1321 N N . GLN A 1 175 ? -1.838 -5.409 17.073 1.00 97.31 175 GLN A N 1
ATOM 1322 C CA . GLN A 1 175 ? -1.961 -3.957 17.182 1.00 97.31 175 GLN A CA 1
ATOM 1323 C C . GLN A 1 175 ? -3.415 -3.544 17.421 1.00 97.31 175 GLN A C 1
ATOM 1325 O O . GLN A 1 175 ? -4.339 -4.216 16.966 1.00 97.31 175 GLN A O 1
ATOM 1330 N N . GLU A 1 176 ? -3.610 -2.401 18.074 1.00 98.31 176 GLU A N 1
ATOM 1331 C CA . GLU A 1 176 ? -4.928 -1.769 18.246 1.00 98.31 176 GLU A CA 1
ATOM 1332 C C . GLU A 1 176 ? -5.317 -0.889 17.051 1.00 98.31 176 GLU A C 1
ATOM 1334 O O . GLU A 1 176 ? -6.488 -0.562 16.851 1.00 98.31 176 GLU A O 1
ATOM 1339 N N . GLN A 1 177 ? -4.337 -0.502 16.235 1.00 98.00 177 GLN A N 1
ATOM 1340 C CA . GLN A 1 177 ? -4.544 0.293 15.035 1.00 98.00 177 GLN A CA 1
ATOM 1341 C C . GLN A 1 177 ? -3.572 -0.113 13.932 1.00 98.00 177 GLN A C 1
ATOM 1343 O O . GLN A 1 177 ? -2.428 -0.470 14.208 1.00 98.00 177 GLN A O 1
ATOM 1348 N N . PHE A 1 178 ? -4.024 0.008 12.690 1.00 98.38 178 PHE A N 1
ATOM 1349 C CA . PHE A 1 178 ? -3.207 -0.141 11.496 1.00 98.38 178 PHE A CA 1
ATOM 1350 C C . PHE A 1 178 ? -3.259 1.158 10.689 1.00 98.38 178 PHE A C 1
ATOM 1352 O O . PHE A 1 178 ? -4.337 1.702 10.436 1.00 98.38 178 PHE A O 1
ATOM 1359 N N . MET A 1 179 ? -2.092 1.673 10.312 1.00 97.88 179 MET A N 1
ATOM 1360 C CA . MET A 1 179 ? -1.943 2.921 9.564 1.00 97.88 179 MET A CA 1
ATOM 1361 C C . MET A 1 179 ? -1.137 2.641 8.305 1.00 97.88 179 MET A C 1
ATOM 1363 O O . MET A 1 179 ? -0.086 2.007 8.371 1.00 97.88 179 MET A O 1
ATOM 1367 N N . VAL A 1 180 ? -1.620 3.127 7.165 1.00 97.19 180 VAL A N 1
ATOM 1368 C CA . VAL A 1 180 ? -0.961 2.923 5.873 1.00 97.19 180 VAL A CA 1
ATOM 1369 C C . VAL A 1 180 ? -0.938 4.220 5.080 1.00 97.19 180 VAL A C 1
ATOM 1371 O O . VAL A 1 180 ? -1.958 4.899 4.934 1.00 97.19 180 VAL A O 1
ATOM 1374 N N . LEU A 1 181 ? 0.240 4.574 4.569 1.00 96.94 181 LEU A N 1
ATOM 1375 C CA . LEU A 1 181 ? 0.383 5.624 3.569 1.00 96.94 181 LEU A CA 1
ATOM 1376 C C . LEU A 1 181 ? -0.040 5.018 2.232 1.00 96.94 181 LEU A C 1
ATOM 1378 O O . LEU A 1 181 ? 0.571 4.050 1.792 1.00 96.94 181 LEU A O 1
ATOM 1382 N N . PHE A 1 182 ? -1.103 5.528 1.612 1.00 95.69 182 PHE A N 1
ATOM 1383 C CA . PHE A 1 182 ? -1.630 4.965 0.357 1.00 95.69 182 PHE A CA 1
ATOM 1384 C C . PHE A 1 182 ? -1.325 5.841 -0.866 1.00 95.69 182 PHE A C 1
ATOM 1386 O O . PHE A 1 182 ? -1.349 5.354 -1.998 1.00 95.69 182 PHE A O 1
ATOM 1393 N N . GLU A 1 183 ? -0.985 7.109 -0.642 1.00 94.19 183 GLU A N 1
ATOM 1394 C CA . GLU A 1 183 ? -0.473 8.056 -1.635 1.00 94.19 183 GLU A CA 1
ATOM 1395 C C . GLU A 1 183 ? 0.608 8.911 -0.971 1.00 94.19 183 GLU A C 1
ATOM 1397 O O . GLU A 1 183 ? 0.400 9.394 0.143 1.00 94.19 183 GLU A O 1
ATOM 1402 N N . ASP A 1 184 ? 1.739 9.119 -1.641 1.00 94.69 184 ASP A N 1
ATOM 1403 C CA . ASP A 1 184 ? 2.799 9.992 -1.142 1.00 94.69 184 ASP A CA 1
ATOM 1404 C C . ASP A 1 184 ? 2.629 11.469 -1.564 1.00 94.69 184 ASP A C 1
ATOM 1406 O O . ASP A 1 184 ? 1.758 11.861 -2.347 1.00 94.69 184 ASP A O 1
ATOM 1410 N N . ASN A 1 185 ? 3.489 12.334 -1.041 1.00 92.00 185 ASN A N 1
ATOM 1411 C CA . ASN A 1 185 ? 3.534 13.762 -1.339 1.00 92.00 185 ASN A CA 1
ATOM 1412 C C . ASN A 1 185 ? 3.964 14.082 -2.782 1.00 92.00 185 ASN A C 1
ATOM 1414 O O . ASN A 1 185 ? 3.797 15.219 -3.218 1.00 92.00 185 ASN A O 1
ATOM 1418 N N . LEU A 1 186 ? 4.455 13.090 -3.530 1.00 91.19 186 LEU A N 1
ATOM 1419 C CA . LEU A 1 186 ? 4.764 13.161 -4.959 1.00 91.19 186 LEU A CA 1
ATOM 1420 C C . LEU A 1 186 ? 3.629 12.591 -5.830 1.00 91.19 186 LEU A C 1
ATOM 1422 O O . LEU A 1 186 ? 3.809 12.421 -7.037 1.00 91.19 186 LEU A O 1
ATOM 1426 N N . LYS A 1 187 ? 2.459 12.310 -5.238 1.00 90.00 187 LYS A N 1
ATOM 1427 C CA . LYS A 1 187 ? 1.269 11.754 -5.905 1.00 90.00 187 LYS A CA 1
ATOM 1428 C C . LYS A 1 187 ? 1.465 10.348 -6.462 1.00 90.00 187 LYS A C 1
ATOM 1430 O O . LYS A 1 187 ? 0.741 9.927 -7.368 1.00 90.00 187 LYS A O 1
ATOM 1435 N N . LYS A 1 188 ? 2.414 9.592 -5.908 1.00 88.69 188 LYS A N 1
ATOM 1436 C CA . LYS A 1 188 ? 2.600 8.178 -6.229 1.00 88.69 188 LYS A CA 1
ATOM 1437 C C . LYS A 1 188 ? 1.763 7.325 -5.287 1.00 88.69 188 LYS A C 1
ATOM 1439 O O . LYS A 1 188 ? 1.750 7.532 -4.076 1.00 88.69 188 LYS A O 1
ATOM 1444 N N . ALA A 1 189 ? 1.063 6.345 -5.853 1.00 90.50 189 ALA A N 1
ATOM 1445 C CA . ALA A 1 189 ? 0.358 5.346 -5.063 1.00 90.50 189 ALA A CA 1
ATOM 1446 C C . ALA A 1 189 ? 1.375 4.449 -4.341 1.00 90.50 189 ALA A C 1
ATOM 1448 O O . ALA A 1 189 ? 2.330 3.978 -4.956 1.00 90.50 189 ALA A O 1
ATOM 1449 N N . LYS A 1 190 ? 1.151 4.207 -3.048 1.00 92.06 190 LYS A N 1
ATOM 1450 C CA . LYS A 1 190 ? 1.990 3.340 -2.197 1.00 92.06 190 LYS A CA 1
ATOM 1451 C C . LYS A 1 190 ? 1.341 1.970 -1.947 1.00 92.06 190 LYS A C 1
ATOM 1453 O O . LYS A 1 190 ? 1.921 1.109 -1.299 1.00 92.06 190 LYS A O 1
ATOM 1458 N N . VAL A 1 191 ? 0.134 1.771 -2.474 1.00 91.94 191 VAL A N 1
ATOM 1459 C CA . VAL A 1 191 ? -0.633 0.520 -2.427 1.00 91.94 191 VAL A CA 1
ATOM 1460 C C . VAL A 1 191 ? -1.198 0.207 -3.819 1.00 91.94 191 VAL A C 1
ATOM 1462 O O . VAL A 1 191 ? -1.330 1.128 -4.635 1.00 91.94 191 VAL A O 1
ATOM 1465 N N . PRO A 1 192 ? -1.575 -1.054 -4.109 1.00 88.75 192 PRO A N 1
ATOM 1466 C CA . PRO A 1 192 ? -2.232 -1.405 -5.365 1.00 88.75 192 PRO A CA 1
ATOM 1467 C C . PRO A 1 192 ? -3.485 -0.558 -5.615 1.00 88.75 192 PRO A C 1
ATOM 1469 O O . PRO A 1 192 ? -4.225 -0.245 -4.682 1.00 88.75 192 PRO A O 1
ATOM 1472 N N . VAL A 1 193 ? -3.760 -0.234 -6.883 1.00 86.69 193 VAL A N 1
ATOM 1473 C CA . VAL A 1 193 ? -4.872 0.656 -7.279 1.00 86.69 193 VAL A CA 1
ATOM 1474 C C . VAL A 1 193 ? -6.214 0.198 -6.702 1.00 86.69 193 VAL A C 1
ATOM 1476 O O . VAL A 1 193 ? -6.947 1.017 -6.161 1.00 86.69 193 VAL A O 1
ATOM 1479 N N . ALA A 1 194 ? -6.497 -1.107 -6.716 1.00 86.62 194 ALA A N 1
ATOM 1480 C CA . ALA A 1 194 ? -7.728 -1.653 -6.143 1.00 86.62 194 ALA A CA 1
ATOM 1481 C C . ALA A 1 194 ? -7.868 -1.364 -4.636 1.00 86.62 194 ALA A C 1
ATOM 1483 O O . ALA A 1 194 ? -8.947 -1.004 -4.174 1.00 86.62 194 ALA A O 1
ATOM 1484 N N . ILE A 1 195 ? -6.774 -1.466 -3.872 1.00 93.06 195 ILE A N 1
ATOM 1485 C CA . ILE A 1 195 ? -6.762 -1.142 -2.439 1.00 93.06 195 ILE A CA 1
ATOM 1486 C C . ILE A 1 195 ? -6.903 0.366 -2.231 1.00 93.06 195 ILE A C 1
ATOM 1488 O O . ILE A 1 195 ? -7.660 0.794 -1.364 1.00 93.06 195 ILE A O 1
ATOM 1492 N N . ARG A 1 196 ? -6.216 1.178 -3.043 1.00 94.25 196 ARG A N 1
ATOM 1493 C CA . ARG A 1 196 ? -6.331 2.641 -3.002 1.00 94.25 196 ARG A CA 1
ATOM 1494 C C . ARG A 1 196 ? -7.778 3.087 -3.203 1.00 94.25 196 ARG A C 1
ATOM 1496 O O . ARG A 1 196 ? -8.294 3.880 -2.422 1.00 94.25 196 ARG A O 1
ATOM 1503 N N . ASP A 1 197 ? -8.425 2.569 -4.239 1.00 91.62 197 ASP A N 1
ATOM 1504 C CA . ASP A 1 197 ? -9.790 2.940 -4.595 1.00 91.62 197 ASP A CA 1
ATOM 1505 C C . ASP A 1 197 ? -10.790 2.426 -3.544 1.00 91.62 197 ASP A C 1
ATOM 1507 O O . ASP A 1 197 ? -11.717 3.149 -3.182 1.00 91.62 197 ASP A O 1
ATOM 1511 N N . ALA A 1 198 ? -10.552 1.241 -2.965 1.00 93.81 198 ALA A N 1
ATOM 1512 C CA . ALA A 1 198 ? -11.317 0.750 -1.820 1.00 93.81 198 ALA A CA 1
ATOM 1513 C C . ALA A 1 198 ? -11.190 1.680 -0.601 1.00 93.81 198 ALA A C 1
ATOM 1515 O O . ALA A 1 198 ? -12.204 2.043 -0.018 1.00 93.81 198 ALA A O 1
ATOM 1516 N N . ILE A 1 199 ? -9.978 2.130 -0.249 1.00 96.81 199 ILE A N 1
ATOM 1517 C CA . ILE A 1 199 ? -9.753 3.092 0.846 1.00 96.81 199 ILE A CA 1
ATOM 1518 C C . ILE A 1 199 ? -10.520 4.397 0.601 1.00 96.81 199 ILE A C 1
ATOM 1520 O O . ILE A 1 199 ? -11.161 4.911 1.515 1.00 96.81 199 ILE A O 1
ATOM 1524 N N . LEU A 1 200 ? -10.464 4.932 -0.622 1.00 96.19 200 LEU A N 1
ATOM 1525 C CA . LEU A 1 200 ? -11.130 6.188 -0.984 1.00 96.19 200 LEU A CA 1
ATOM 1526 C C . LEU A 1 200 ? -12.662 6.084 -0.978 1.00 96.19 200 LEU A C 1
ATOM 1528 O O . LEU A 1 200 ? -13.336 7.097 -0.797 1.00 96.19 200 LEU A O 1
ATOM 1532 N N . ALA A 1 201 ? -13.211 4.884 -1.169 1.00 96.38 201 ALA A N 1
ATOM 1533 C CA . ALA A 1 201 ? -14.648 4.640 -1.111 1.00 96.38 201 ALA A CA 1
ATOM 1534 C C . ALA A 1 201 ? -15.193 4.541 0.327 1.00 96.38 201 ALA A C 1
ATOM 1536 O O . ALA A 1 201 ? -16.396 4.726 0.525 1.00 96.38 201 ALA A O 1
ATOM 1537 N N . LEU A 1 202 ? -14.334 4.264 1.317 1.00 96.12 202 LEU A N 1
ATOM 1538 C CA . LEU A 1 202 ? -14.752 4.071 2.704 1.00 96.12 202 LEU A CA 1
ATOM 1539 C C . LEU A 1 202 ? -15.134 5.384 3.388 1.00 96.12 202 LEU A C 1
ATOM 1541 O O . LEU A 1 202 ? -14.480 6.421 3.249 1.00 96.12 202 LEU A O 1
ATOM 1545 N N . LYS A 1 203 ? -16.161 5.310 4.232 1.00 97.00 203 LYS A N 1
ATOM 1546 C CA . LYS A 1 203 ? -16.563 6.399 5.129 1.00 97.00 203 LYS A CA 1
ATOM 1547 C C . LYS A 1 203 ? -16.081 6.130 6.553 1.00 97.00 203 LYS A C 1
ATOM 1549 O O . LYS A 1 203 ? -16.143 4.986 7.011 1.00 97.00 203 LYS A O 1
ATOM 1554 N N . PRO A 1 204 ? -15.631 7.159 7.298 1.00 97.75 204 PRO A N 1
ATOM 1555 C CA . PRO A 1 204 ? -15.287 6.997 8.705 1.00 97.75 204 PRO A CA 1
ATOM 1556 C C . PRO A 1 204 ? -16.408 6.301 9.485 1.00 97.75 204 PRO A C 1
ATOM 1558 O O . PRO A 1 204 ? -17.573 6.689 9.408 1.00 97.75 204 PRO A O 1
ATOM 1561 N N . GLY A 1 205 ? -16.047 5.268 10.239 1.00 96.50 205 GLY A N 1
ATOM 1562 C CA . GLY A 1 205 ? -16.967 4.433 11.002 1.00 96.50 205 GLY A CA 1
ATOM 1563 C C . GLY A 1 205 ? -17.368 3.124 10.320 1.00 96.50 205 GLY A C 1
ATOM 1564 O O . GLY A 1 205 ? -17.860 2.242 11.028 1.00 96.50 205 GLY A O 1
ATOM 1565 N N . GLU A 1 206 ? -17.134 2.958 9.015 1.00 96.88 206 GLU A N 1
ATOM 1566 C CA . GLU A 1 206 ? -17.427 1.708 8.307 1.00 96.88 206 GLU A CA 1
ATOM 1567 C C . GLU A 1 206 ? -16.560 0.548 8.808 1.00 96.88 206 GLU A C 1
ATOM 1569 O O . GLU A 1 206 ? -15.391 0.714 9.171 1.00 96.88 206 GLU A O 1
ATOM 1574 N N . MET A 1 207 ? -17.179 -0.631 8.863 1.00 98.00 207 MET A N 1
ATOM 1575 C CA . MET A 1 207 ? -16.533 -1.872 9.268 1.00 98.00 207 MET A CA 1
ATOM 1576 C C . MET A 1 207 ? -15.940 -2.549 8.042 1.00 98.00 207 MET A C 1
ATOM 1578 O O . MET A 1 207 ? -16.584 -2.634 6.997 1.00 98.00 207 MET A O 1
ATOM 1582 N N . VAL A 1 208 ? -14.718 -3.047 8.183 1.00 97.88 208 VAL A N 1
ATOM 1583 C CA . VAL A 1 208 ? -13.988 -3.715 7.113 1.00 97.88 208 VAL A CA 1
ATOM 1584 C C . VAL A 1 208 ? -13.324 -4.982 7.617 1.00 97.88 208 VAL A C 1
ATOM 1586 O O . VAL A 1 208 ? -12.884 -5.076 8.764 1.00 97.88 208 VAL A O 1
ATOM 1589 N N . HIS A 1 209 ? -13.225 -5.950 6.721 1.00 97.88 209 HIS A N 1
ATOM 1590 C CA . HIS A 1 209 ? -12.302 -7.056 6.825 1.00 97.88 209 HIS A CA 1
ATOM 1591 C C . HIS A 1 209 ? -10.960 -6.571 6.293 1.00 97.88 209 HIS A C 1
ATOM 1593 O O . HIS A 1 209 ? -10.853 -6.206 5.120 1.00 97.88 209 HIS A O 1
ATOM 1599 N N . LEU A 1 210 ? -9.964 -6.519 7.171 1.00 98.25 210 LEU A N 1
ATOM 1600 C CA . LEU A 1 210 ? -8.634 -6.009 6.873 1.00 98.25 210 LEU A CA 1
ATOM 1601 C C . LEU A 1 210 ? -7.604 -7.103 7.147 1.00 98.25 210 LEU A C 1
ATOM 1603 O O . LEU A 1 210 ? -7.446 -7.545 8.289 1.00 98.25 210 LEU A O 1
ATOM 1607 N N . LYS A 1 211 ? -6.876 -7.489 6.095 1.00 98.31 211 LYS A N 1
ATOM 1608 C CA . LYS A 1 211 ? -5.740 -8.410 6.169 1.00 98.31 211 LYS A CA 1
ATOM 1609 C C . LYS A 1 211 ? -4.478 -7.733 5.663 1.00 98.31 211 LYS A C 1
ATOM 1611 O O . LYS A 1 211 ? -4.482 -7.180 4.563 1.00 98.31 211 LYS A O 1
ATOM 1616 N N . TRP A 1 212 ? -3.395 -7.826 6.423 1.00 98.56 212 TRP A N 1
ATOM 1617 C CA . TRP A 1 212 ? -2.071 -7.372 5.998 1.00 98.56 212 TRP A CA 1
ATOM 1618 C C . TRP A 1 212 ? -0.988 -8.323 6.497 1.00 98.56 212 TRP A C 1
ATOM 1620 O O . TRP A 1 212 ? -1.177 -9.057 7.471 1.00 98.56 212 TRP A O 1
ATOM 1630 N N . ASN A 1 213 ? 0.155 -8.281 5.827 1.00 98.06 213 ASN A N 1
ATOM 1631 C CA . ASN A 1 213 ? 1.363 -8.945 6.293 1.00 98.06 213 ASN A CA 1
ATOM 1632 C C . ASN A 1 213 ? 2.362 -7.918 6.820 1.00 98.06 213 ASN A C 1
ATOM 1634 O O . ASN A 1 213 ? 2.294 -6.746 6.469 1.00 98.06 213 ASN A O 1
ATOM 1638 N N . HIS A 1 214 ? 3.308 -8.374 7.627 1.00 97.69 214 HIS A N 1
ATOM 1639 C CA . HIS A 1 214 ? 4.604 -7.750 7.821 1.00 97.69 214 HIS A CA 1
ATOM 1640 C C . HIS A 1 214 ? 5.615 -8.646 7.107 1.00 97.69 214 HIS A C 1
ATOM 1642 O O . HIS A 1 214 ? 5.915 -9.744 7.580 1.00 97.69 214 HIS A O 1
ATOM 1648 N N . ASP A 1 215 ? 6.104 -8.185 5.963 1.00 96.12 215 ASP A N 1
ATOM 1649 C CA . ASP A 1 215 ? 7.059 -8.912 5.136 1.00 96.12 215 ASP A CA 1
ATOM 1650 C C . ASP A 1 215 ? 8.446 -8.285 5.274 1.00 96.12 215 ASP A C 1
ATOM 1652 O O . ASP A 1 215 ? 8.582 -7.061 5.314 1.00 96.12 215 ASP A O 1
ATOM 1656 N N . TYR A 1 216 ? 9.488 -9.111 5.292 1.00 95.69 216 TYR A N 1
ATOM 1657 C CA . TYR A 1 216 ? 10.855 -8.660 5.069 1.00 95.69 216 TYR A CA 1
ATOM 1658 C C . TYR A 1 216 ? 11.201 -8.838 3.597 1.00 95.69 216 TYR A C 1
ATOM 1660 O O . TYR A 1 216 ? 11.278 -9.958 3.084 1.00 95.69 216 TYR A O 1
ATOM 1668 N N . VAL A 1 217 ? 11.366 -7.717 2.906 1.00 93.62 217 VAL A N 1
ATOM 1669 C CA . VAL A 1 217 ? 11.587 -7.676 1.464 1.00 93.62 217 VAL A CA 1
ATOM 1670 C C . VAL A 1 217 ? 13.074 -7.527 1.200 1.00 93.62 217 VAL A C 1
ATOM 1672 O O . VAL A 1 217 ? 13.741 -6.711 1.829 1.00 93.62 217 VAL A O 1
ATOM 1675 N N . THR A 1 218 ? 13.599 -8.336 0.284 1.00 89.75 218 THR A N 1
ATOM 1676 C CA . THR A 1 218 ? 14.942 -8.197 -0.280 1.00 89.75 218 THR A CA 1
ATOM 1677 C C . THR A 1 218 ? 14.806 -7.874 -1.758 1.00 89.75 218 THR A C 1
ATOM 1679 O O . THR A 1 218 ? 14.198 -8.659 -2.474 1.00 89.75 218 THR A O 1
ATOM 1682 N N . GLU A 1 219 ? 15.361 -6.752 -2.205 1.00 84.94 219 GLU A N 1
ATOM 1683 C CA . GLU A 1 219 ? 15.278 -6.266 -3.590 1.00 84.94 219 GLU A CA 1
ATOM 1684 C C . GLU A 1 219 ? 16.537 -5.458 -3.920 1.00 84.94 219 GLU A C 1
ATOM 1686 O O . GLU A 1 219 ? 16.980 -4.650 -3.099 1.00 84.94 219 GLU A O 1
ATOM 1691 N N . GLY A 1 220 ? 17.164 -5.696 -5.079 1.00 81.19 220 GLY A N 1
ATOM 1692 C CA . GLY A 1 220 ? 18.367 -4.961 -5.491 1.00 81.19 220 GLY A CA 1
ATOM 1693 C C . GLY A 1 220 ? 19.521 -4.991 -4.474 1.00 81.19 220 GLY A C 1
ATOM 1694 O O . GLY A 1 220 ? 20.260 -4.018 -4.343 1.00 81.19 220 GLY A O 1
ATOM 1695 N N . GLY A 1 221 ? 19.645 -6.068 -3.686 1.00 85.31 221 GLY A N 1
ATOM 1696 C CA . GLY A 1 221 ? 20.632 -6.193 -2.601 1.00 85.31 221 GLY A CA 1
ATOM 1697 C C . GLY A 1 221 ? 20.303 -5.412 -1.319 1.00 85.31 221 GLY A C 1
ATOM 1698 O O . GLY A 1 221 ? 21.034 -5.525 -0.335 1.00 85.31 221 GLY A O 1
ATOM 1699 N N . SER A 1 222 ? 19.200 -4.664 -1.297 1.00 85.31 222 SER A N 1
ATOM 1700 C CA . SER A 1 222 ? 18.682 -3.968 -0.116 1.00 85.31 222 SER A CA 1
ATOM 1701 C C . SER A 1 222 ? 17.645 -4.816 0.607 1.00 85.31 222 SER A C 1
ATOM 1703 O O . SER A 1 222 ? 17.019 -5.687 0.003 1.00 85.31 222 SER A O 1
ATOM 1705 N N . LYS A 1 223 ? 17.461 -4.567 1.910 1.00 91.06 223 LYS A N 1
ATOM 1706 C CA . LYS A 1 223 ? 16.451 -5.252 2.720 1.00 91.06 223 LYS A CA 1
ATOM 1707 C C . LYS A 1 223 ? 15.668 -4.284 3.589 1.00 91.06 223 LYS A C 1
ATOM 1709 O O . LYS A 1 223 ? 16.271 -3.450 4.263 1.00 91.06 223 LYS A O 1
ATOM 1714 N N . PHE A 1 224 ? 14.348 -4.408 3.599 1.00 92.81 224 PHE A N 1
ATOM 1715 C CA . PHE A 1 224 ? 13.469 -3.493 4.324 1.00 92.81 224 PHE A CA 1
ATOM 1716 C C . PHE A 1 224 ? 12.125 -4.151 4.669 1.00 92.81 224 PHE A C 1
ATOM 1718 O O . PHE A 1 224 ? 11.687 -5.073 3.980 1.00 92.81 224 PHE A O 1
ATOM 1725 N N . PRO A 1 225 ? 11.472 -3.715 5.759 1.00 94.50 225 PRO A N 1
ATOM 1726 C CA . PRO A 1 225 ? 10.148 -4.202 6.108 1.00 94.50 225 PRO A CA 1
ATOM 1727 C C . PRO A 1 225 ? 9.076 -3.532 5.243 1.00 94.50 225 PRO A C 1
ATOM 1729 O O . PRO A 1 225 ? 9.065 -2.311 5.086 1.00 94.50 225 PRO A O 1
ATOM 1732 N N . GLU A 1 226 ? 8.114 -4.314 4.770 1.00 94.31 226 GLU A N 1
ATOM 1733 C CA . GLU A 1 226 ? 6.890 -3.816 4.147 1.00 94.31 226 GLU A CA 1
ATOM 1734 C C . GLU A 1 226 ? 5.655 -4.332 4.880 1.00 94.31 226 GLU A C 1
ATOM 1736 O O . GLU A 1 226 ? 5.672 -5.392 5.508 1.00 94.31 226 GLU A O 1
ATOM 1741 N N . ARG A 1 227 ? 4.559 -3.572 4.785 1.00 96.69 227 ARG A N 1
ATOM 1742 C CA . ARG A 1 227 ? 3.267 -3.938 5.377 1.00 96.69 227 ARG A CA 1
ATOM 1743 C C . ARG A 1 227 ? 2.144 -3.965 4.340 1.00 96.69 227 ARG A C 1
ATOM 1745 O O . ARG A 1 227 ? 1.254 -3.111 4.390 1.00 96.69 227 ARG A O 1
ATOM 1752 N N . PRO A 1 228 ? 2.198 -4.869 3.346 1.00 95.12 228 PRO A N 1
ATOM 1753 C CA . PRO A 1 228 ? 1.219 -4.872 2.272 1.00 95.12 228 PRO A CA 1
ATOM 1754 C C . PRO A 1 228 ? -0.160 -5.292 2.786 1.00 95.12 228 PRO A C 1
ATOM 1756 O O . PRO A 1 228 ? -0.305 -6.288 3.499 1.00 95.12 228 PRO A O 1
ATOM 1759 N N . ILE A 1 229 ? -1.191 -4.555 2.369 1.00 96.69 229 ILE A N 1
ATOM 1760 C CA . ILE A 1 229 ? -2.580 -4.990 2.522 1.00 96.69 229 ILE A CA 1
ATOM 1761 C C . ILE A 1 229 ? -2.828 -6.130 1.532 1.00 96.69 229 ILE A C 1
ATOM 1763 O O . ILE A 1 229 ? -2.693 -5.956 0.323 1.00 96.69 229 ILE A O 1
ATOM 1767 N N . VAL A 1 230 ? -3.223 -7.285 2.063 1.00 94.56 230 VAL A N 1
ATOM 1768 C CA . VAL A 1 230 ? -3.547 -8.499 1.302 1.00 94.56 230 VAL A CA 1
ATOM 1769 C C . VAL A 1 230 ? -5.032 -8.532 0.941 1.00 94.56 230 VAL A C 1
ATOM 1771 O O . VAL A 1 230 ? -5.398 -9.002 -0.133 1.00 94.56 230 VAL A O 1
ATOM 1774 N N . ALA A 1 231 ? -5.897 -8.027 1.824 1.00 90.88 231 ALA A N 1
ATOM 1775 C CA . ALA A 1 231 ? -7.328 -7.905 1.567 1.00 90.88 231 ALA A CA 1
ATOM 1776 C C . ALA A 1 231 ? -7.924 -6.715 2.325 1.00 90.88 231 ALA A C 1
ATOM 1778 O O . ALA A 1 231 ? -7.590 -6.478 3.487 1.00 90.88 231 ALA A O 1
ATOM 1779 N N . LEU A 1 232 ? -8.833 -6.001 1.664 1.00 95.31 232 LEU A N 1
ATOM 1780 C CA . LEU A 1 232 ? -9.629 -4.930 2.250 1.00 95.31 232 LEU A CA 1
ATOM 1781 C C . LEU A 1 232 ? -11.031 -4.982 1.648 1.00 95.31 232 LEU A C 1
ATOM 1783 O O . LEU A 1 232 ? -11.215 -4.611 0.491 1.00 95.31 232 LEU A O 1
ATOM 1787 N N . ASN A 1 233 ? -12.006 -5.440 2.429 1.00 94.19 233 ASN A N 1
ATOM 1788 C CA . ASN A 1 233 ? -13.392 -5.567 1.984 1.00 94.19 233 ASN A CA 1
ATOM 1789 C C . ASN A 1 233 ? -14.340 -4.950 3.018 1.00 94.19 233 ASN A C 1
ATOM 1791 O O . ASN A 1 233 ? -14.122 -5.149 4.214 1.00 94.19 233 ASN A O 1
ATOM 1795 N N . PRO A 1 234 ? -15.408 -4.248 2.609 1.00 92.62 234 PRO A N 1
ATOM 1796 C CA . PRO A 1 234 ? -16.471 -3.854 3.525 1.00 92.62 234 PRO A CA 1
ATOM 1797 C C . PRO A 1 234 ? -17.087 -5.075 4.215 1.00 92.62 234 PRO A C 1
ATOM 1799 O O . PRO A 1 234 ? -17.296 -6.113 3.588 1.00 92.62 234 PRO A O 1
ATOM 1802 N N . LEU A 1 235 ? -17.398 -4.944 5.502 1.00 89.75 235 LEU A N 1
ATOM 1803 C CA . LEU A 1 235 ? -18.238 -5.901 6.213 1.00 89.75 235 LEU A CA 1
ATOM 1804 C C . LEU A 1 235 ? -19.672 -5.388 6.178 1.00 89.75 235 LEU A C 1
ATOM 1806 O O . LEU A 1 235 ? -19.959 -4.280 6.634 1.00 89.75 235 LEU A O 1
ATOM 1810 N N . ASP A 1 236 ? -20.582 -6.198 5.643 1.00 76.12 236 ASP A N 1
ATOM 1811 C CA . ASP A 1 236 ? -22.001 -5.874 5.666 1.00 76.12 236 ASP A CA 1
ATOM 1812 C C . ASP A 1 236 ? -22.480 -5.761 7.119 1.00 76.12 236 ASP A C 1
ATOM 1814 O O . ASP A 1 236 ? -22.502 -6.737 7.867 1.00 76.12 236 ASP A O 1
ATOM 1818 N N . ASN A 1 237 ? -22.966 -4.579 7.507 1.00 56.66 237 ASN A N 1
ATOM 1819 C CA . ASN A 1 237 ? -23.604 -4.331 8.809 1.00 56.66 237 ASN A CA 1
ATOM 1820 C C . ASN A 1 237 ? -24.986 -5.021 8.949 1.00 56.66 237 ASN A C 1
ATOM 1822 O O . ASN A 1 237 ? -25.849 -4.562 9.696 1.00 56.66 237 ASN A O 1
ATOM 1826 N N . LYS A 1 238 ? -25.246 -6.118 8.227 1.00 45.56 238 LYS A N 1
ATOM 1827 C CA . LYS A 1 238 ? -26.508 -6.872 8.274 1.00 45.56 238 LYS A CA 1
ATOM 1828 C C . LYS A 1 238 ? -26.416 -8.064 9.227 1.00 45.56 238 LYS A C 1
ATOM 1830 O O . LYS A 1 238 ? -26.655 -9.194 8.823 1.00 45.56 238 LYS A O 1
ATOM 1835 N N . SER A 1 239 ? -26.077 -7.840 10.493 1.00 41.72 239 SER A N 1
ATOM 1836 C CA . SER A 1 239 ? -26.312 -8.829 11.562 1.00 41.72 239 SER A CA 1
ATOM 1837 C C . SER A 1 239 ? -26.254 -8.174 12.935 1.00 41.72 239 SER A C 1
ATOM 1839 O O . SER A 1 239 ? -25.368 -8.434 13.742 1.00 41.72 239 SER A O 1
ATOM 1841 N N . THR A 1 240 ? -27.207 -7.288 13.212 1.00 38.56 240 THR A N 1
ATOM 1842 C CA . THR A 1 240 ? -27.673 -7.058 14.586 1.00 38.56 240 THR A CA 1
ATOM 1843 C C . THR A 1 240 ? -29.067 -6.445 14.523 1.00 38.56 240 THR A C 1
ATOM 1845 O O . THR A 1 240 ? -29.230 -5.242 14.328 1.00 38.56 240 THR A O 1
ATOM 1848 N N . LYS A 1 241 ? -30.086 -7.295 14.623 1.00 32.12 241 LYS A N 1
ATOM 1849 C CA . LYS A 1 241 ? -31.425 -6.904 15.050 1.00 32.12 241 LYS A CA 1
ATOM 1850 C C . LYS A 1 241 ? -31.902 -7.923 16.069 1.00 32.12 241 LYS A C 1
ATOM 1852 O O . LYS A 1 241 ? -31.596 -9.115 15.848 1.00 32.12 241 LYS A O 1
#

pLDDT: mean 81.01, std 20.64, range [32.12, 98.69]

Sequence (241 aa):
MKITAFALSLVSTLVLAGFAAEDVQSFSGKTPLPADAESSRSLAPANWLAWSEWAEKLRPVTDNQGHGPDIGSDEWASALGKQLDIVGVPGSKEWRMAVEQKLVAANGKPAPDQHRELLSSHDTEARFAGLSDHRCMGLTSLCPDQCGESGKLATFKIVKYLDYKKPGEYGDPQQEQFMVLFEDNLKKAKVPVAIRDAILALKPGEMVHLKWNHDYVTEGGSKFPERPIVALNPLDNKSTK

Secondary structure (DSSP, 8-state):
------------------------------PPP---S-----SS-SSHHHHHHHHHHHS--S-TTS-SPPTTSHHHHHHHHHHTT--S-TTSHHHHHHHHHHHHHHTTS--TT-EEEEEEEEEEEEEEEEEEEE-----STTTTTTSSS-EEEEEEEEEEEEEEE--SS-SPPP-SEEEEEEEETTS-BSS-HHHHHHHHHPPTT-EEEEEEEEEEEEETTEEEEE--EEEEEEPP-----

Radius of gyration: 28.14 Å; chains: 1; bounding box: 60×76×63 Å

Foldseek 3Di:
DDDDDDDDDDDDDDDDDDDDDDDDDDDPDPDDDPPPPDDPPQPADPDQQSNQVVLCVLPPQDDPPPPGDDRSDQRSQVSLCVVQVHDDRRPDPVSSVSSSVSSVVCLPPDDPQKDKDFQKKFKFKWFWQAKDWAFDPDPDPCGGQRPQPTGIKTKIATPDTPDMDGPDPGFDDDDRMDMDHQAGNVRDGPAPPVVSVLSVPDDGGFIWTWIWTFIWMADPNDTDTDIYTPDIGTDPPPPDD